Protein AF-A0A844TYN4-F1 (afdb_monomer_lite)

pLDDT: mean 89.23, std 8.08, range [40.84, 98.12]

Radius of gyration: 21.03 Å; chains: 1; bounding box: 55×54×49 Å

Sequence (262 aa):
MESNSIYGHYTYKKYPNNEPIGISGTYHKGDLRIGEEVYNFQSKKMINTGLFTAKDFQNFDVVSGIWTNMLTSKQLDFELIAVEKQPSVQYFYTLNTRESDDSDKKKHYYEFDAIKLYDSNRKLLQEVELPFSYCYKQEELNTILEDYNFDGYLDLVVYHRFPFQARRDYGLYLLIYNPVSKKFDYQPQYREEFGHYVRADHLKEVLVVETADGRGNESKYEYKVIDDNFYLVRYWSQTEFGDSEEISYEVRDGKSVEINRR

Secondary structure (DSSP, 8-state):
--PEEEEEEE--TTSTTSPPEEEEEEEETTEEEEEEEEEETTTTEEEEEEEEEE-S---SSEEEEEEEETTT--EEEEEEE-SSS-TT---EEEEEEEE-SSTTHHHHEEEEEEEEEE-TT--EEEEEEEEEEEEESSS---EEEE-SS-SSSPEEEEEEE-TT-SS--EEEEEEEEETTTTEEEE-HHHHHHHTT--EEETTTTEEEEEEE-SSS-EEEEEEEEETTEEEEEEEEEE-TTS-EEEEEEEEETTEEEEEEE-

Foldseek 3Di:
DDWDKDKDWDDDPVCNPDDTWIKIWTDDDFWTKIWTWDQDPVVRDIDGQKIWIFGPDDAPQKTWTWIAGPVPRDIDIDIDGQLAPHRPFDKDKDFPWDADPDPVCNVFKTKTFKMWIAGPVRHTPDIDGHPIFIDTPPDDWDKDFPALQLPRGTWIWTKTAQPPDPPLRIAIFIFHQDPVSRGTHTDCVCCVPQVGDWDADNVVQWIKHKDDPVLFKIKIWTWHRDPNDTATAWIWIADNVGDIKIWGFDQDPNYTHTDDID

Structure (mmCIF, N/CA/C/O backbone):
data_AF-A0A844TYN4-F1
#
_entry.id   AF-A0A844TYN4-F1
#
loop_
_atom_site.group_PDB
_atom_site.id
_atom_site.type_symbol
_atom_site.label_atom_id
_atom_site.label_alt_id
_atom_site.label_comp_id
_atom_site.label_asym_id
_atom_site.label_entity_id
_atom_site.label_seq_id
_atom_site.pdbx_PDB_ins_code
_atom_site.Cartn_x
_atom_site.Cartn_y
_atom_site.Cartn_z
_atom_site.occupancy
_atom_site.B_iso_or_equiv
_atom_site.auth_seq_id
_atom_site.auth_comp_id
_atom_site.auth_asym_id
_atom_site.auth_atom_id
_atom_site.pdbx_PDB_model_num
ATOM 1 N N . MET A 1 1 ? 9.222 0.629 23.375 1.00 40.84 1 MET A N 1
ATOM 2 C CA . MET A 1 1 ? 7.848 0.087 23.348 1.00 40.84 1 MET A CA 1
ATOM 3 C C . MET A 1 1 ? 7.331 0.364 21.960 1.00 40.84 1 MET A C 1
ATOM 5 O O . MET A 1 1 ? 7.240 1.529 21.604 1.00 40.84 1 MET A O 1
ATOM 9 N N . GLU A 1 2 ? 7.115 -0.680 21.169 1.00 50.59 2 GLU A N 1
ATOM 10 C CA . GLU A 1 2 ? 6.591 -0.557 19.809 1.00 50.59 2 GLU A CA 1
ATOM 11 C C . GLU A 1 2 ? 5.122 -0.129 19.899 1.00 50.59 2 GLU A C 1
ATOM 13 O O . GLU A 1 2 ? 4.252 -0.875 20.354 1.00 50.59 2 GLU A O 1
ATOM 18 N N . SER A 1 3 ? 4.867 1.137 19.583 1.00 57.22 3 SER A N 1
ATOM 19 C CA . SER A 1 3 ? 3.535 1.625 19.253 1.00 57.22 3 SER A CA 1
ATOM 20 C C . SER A 1 3 ? 3.410 1.567 17.741 1.00 57.22 3 SER A C 1
ATOM 22 O O . SER A 1 3 ? 4.186 2.232 17.052 1.00 57.22 3 SER A O 1
ATOM 24 N N . ASN A 1 4 ? 2.443 0.806 17.239 1.00 72.44 4 ASN A N 1
ATOM 25 C CA . ASN A 1 4 ? 2.122 0.832 15.820 1.00 72.44 4 ASN A CA 1
ATOM 26 C C . ASN A 1 4 ? 1.550 2.217 15.515 1.00 72.44 4 ASN A C 1
ATOM 28 O O . ASN A 1 4 ? 0.595 2.649 16.171 1.00 72.44 4 ASN A O 1
ATOM 32 N N . SER A 1 5 ? 2.173 2.938 14.588 1.00 78.38 5 SER A N 1
ATOM 33 C CA . SER A 1 5 ? 1.633 4.196 14.090 1.00 78.38 5 SER A CA 1
ATOM 34 C C . SER A 1 5 ? 0.473 3.909 13.144 1.00 78.38 5 SER A C 1
ATOM 36 O O . SER A 1 5 ? 0.491 2.952 12.375 1.00 78.38 5 SER A O 1
ATOM 38 N N . ILE A 1 6 ? -0.548 4.752 13.217 1.00 81.50 6 ILE A N 1
ATOM 39 C CA . ILE A 1 6 ? -1.691 4.740 12.309 1.00 81.50 6 ILE A CA 1
ATOM 40 C C . ILE A 1 6 ? -1.750 6.108 11.653 1.00 81.50 6 ILE A C 1
ATOM 42 O O . ILE A 1 6 ? -1.580 7.128 12.321 1.00 81.50 6 ILE A O 1
ATOM 46 N N . TYR A 1 7 ? -1.987 6.129 10.351 1.00 84.94 7 TYR A N 1
ATOM 47 C CA . TYR A 1 7 ? -2.214 7.341 9.581 1.00 84.94 7 TYR A CA 1
ATOM 48 C C . TYR A 1 7 ? -3.303 7.071 8.549 1.00 84.94 7 TYR A C 1
ATOM 50 O O . TYR A 1 7 ? -3.509 5.934 8.131 1.00 84.94 7 TYR A O 1
ATOM 58 N N . GLY A 1 8 ? -4.017 8.113 8.152 1.00 83.31 8 GLY A N 1
ATOM 59 C CA . GLY A 1 8 ? -5.082 7.991 7.172 1.00 83.31 8 GLY A CA 1
ATOM 60 C C . GLY A 1 8 ? -5.765 9.321 6.928 1.00 83.31 8 GLY A C 1
ATOM 61 O O . GLY A 1 8 ? -5.343 10.362 7.433 1.00 83.31 8 GLY A O 1
ATOM 62 N N . HIS A 1 9 ? -6.840 9.272 6.153 1.00 87.81 9 HIS A N 1
ATOM 63 C CA . HIS A 1 9 ? -7.691 10.424 5.907 1.00 87.81 9 HIS A CA 1
ATOM 64 C C . HIS A 1 9 ? -9.151 9.978 5.863 1.00 87.81 9 HIS A C 1
ATOM 66 O O . HIS A 1 9 ? -9.435 8.831 5.524 1.00 87.81 9 HIS A O 1
ATOM 72 N N . TYR A 1 10 ? -10.081 10.884 6.158 1.00 85.06 10 TYR A N 1
ATOM 73 C CA . TYR A 1 10 ? -11.504 10.648 5.919 1.00 85.06 10 TYR A CA 1
ATOM 74 C C . TYR A 1 10 ? -12.173 11.873 5.291 1.00 85.06 10 TYR A C 1
ATOM 76 O O . TYR A 1 10 ? -11.696 13.002 5.418 1.00 85.06 10 TYR A O 1
ATOM 84 N N . THR A 1 11 ? -13.292 11.656 4.603 1.00 82.94 11 THR A N 1
ATOM 85 C CA . THR A 1 11 ? -14.122 12.720 4.024 1.00 82.94 11 THR A CA 1
ATOM 86 C C . THR A 1 11 ? -15.541 12.645 4.580 1.00 82.94 11 THR A C 1
ATOM 88 O O . THR A 1 11 ? -16.054 11.583 4.936 1.00 82.94 11 THR A O 1
ATOM 91 N N . TYR A 1 12 ? -16.218 13.790 4.665 1.00 79.31 12 TYR A N 1
ATOM 92 C CA . TYR A 1 12 ? -17.627 13.813 5.044 1.00 79.31 12 TYR A CA 1
ATOM 93 C C . TYR A 1 12 ? -18.493 13.439 3.845 1.00 79.31 12 TYR A C 1
ATOM 95 O O . TYR A 1 12 ? -18.516 14.161 2.856 1.00 79.31 12 TYR A O 1
ATOM 103 N N . LYS A 1 13 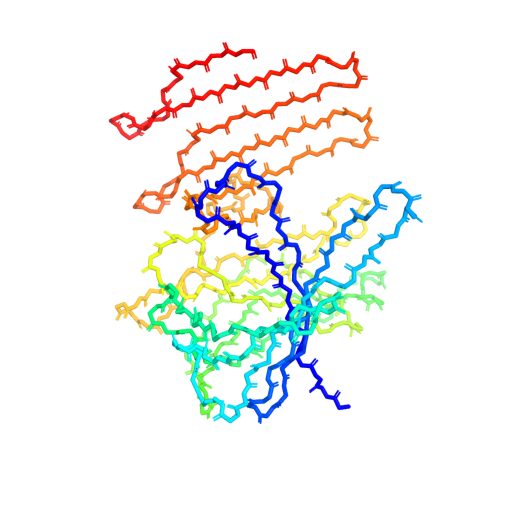? -19.321 12.395 3.962 1.00 78.94 13 LYS A N 1
ATOM 104 C CA . LYS A 1 13 ? -20.231 11.975 2.877 1.00 78.94 13 LYS A CA 1
ATOM 105 C C . LYS A 1 13 ? -21.168 13.086 2.381 1.00 78.94 13 LYS A C 1
ATOM 107 O O . LYS A 1 13 ? -21.517 13.120 1.207 1.00 78.94 13 LYS A O 1
ATOM 112 N N . LYS A 1 14 ? -21.582 14.005 3.263 1.00 76.38 14 LYS A N 1
ATOM 113 C CA . LYS A 1 14 ? -22.405 15.174 2.894 1.00 76.38 14 LYS A CA 1
ATOM 114 C C . LYS A 1 14 ? -21.637 16.188 2.032 1.00 76.38 14 LYS A C 1
ATOM 116 O O . LYS A 1 14 ? -22.256 16.948 1.293 1.00 76.38 14 LYS A O 1
ATOM 121 N N . TYR A 1 15 ? -20.312 16.194 2.133 1.00 73.00 15 TYR A N 1
ATOM 122 C CA . TYR A 1 15 ? -19.404 17.109 1.448 1.00 73.00 15 TYR A CA 1
ATOM 123 C C . TYR A 1 15 ? -18.229 16.316 0.846 1.00 73.00 15 TYR A C 1
ATOM 125 O O . TYR A 1 15 ? -17.088 16.483 1.275 1.00 73.00 15 TYR A O 1
ATOM 133 N N . PRO A 1 16 ? -18.498 15.425 -0.126 1.00 63.66 16 PRO A N 1
ATOM 134 C CA . PRO A 1 16 ? -17.510 14.458 -0.612 1.00 63.66 16 PRO A CA 1
ATOM 135 C C . PRO A 1 16 ? -16.341 15.110 -1.365 1.00 63.66 16 PRO A C 1
ATOM 137 O O . PRO A 1 16 ? -15.304 14.485 -1.533 1.00 63.66 16 PRO A O 1
ATOM 140 N N . ASN A 1 17 ? -16.504 16.366 -1.791 1.00 68.56 17 ASN A N 1
ATOM 141 C CA . ASN A 1 17 ? -15.491 17.138 -2.512 1.00 68.56 17 ASN A CA 1
ATOM 142 C C . ASN A 1 17 ? -14.640 18.029 -1.593 1.00 68.56 17 ASN A C 1
ATOM 144 O O . ASN A 1 17 ? -13.849 18.823 -2.094 1.00 68.56 17 ASN A O 1
ATOM 148 N N . ASN A 1 18 ? -14.846 17.978 -0.273 1.00 73.50 18 ASN A N 1
ATOM 149 C CA . ASN A 1 18 ? -13.970 18.692 0.648 1.00 73.50 18 ASN A CA 1
ATOM 150 C C . ASN A 1 18 ? -12.599 18.019 0.697 1.00 73.50 18 ASN A C 1
ATOM 152 O O . ASN A 1 18 ? -12.489 16.807 0.513 1.00 73.50 18 ASN A O 1
ATOM 156 N N . GLU A 1 19 ? -11.584 18.817 1.024 1.00 73.19 19 GLU A N 1
ATOM 157 C CA . GLU A 1 19 ? -10.255 18.300 1.333 1.00 73.19 19 GLU A CA 1
ATOM 158 C C . GLU A 1 19 ? -10.350 17.184 2.387 1.00 73.19 19 GLU A C 1
ATOM 160 O O . GLU A 1 19 ? -11.034 17.368 3.407 1.00 73.19 19 GLU A O 1
ATOM 165 N N . PRO A 1 20 ? -9.702 16.029 2.152 1.00 82.25 20 PRO A N 1
ATOM 166 C CA . PRO A 1 20 ? -9.643 14.959 3.130 1.00 82.25 20 PRO A CA 1
ATOM 167 C C . PRO A 1 20 ? -9.067 15.458 4.453 1.00 82.25 20 PRO A C 1
ATOM 169 O O . PRO A 1 20 ? -8.097 16.215 4.493 1.00 82.25 20 PRO A O 1
ATOM 172 N N . ILE A 1 21 ? -9.660 15.012 5.553 1.00 86.44 21 ILE A N 1
ATOM 173 C CA . ILE A 1 21 ? -9.192 15.354 6.890 1.00 86.44 21 ILE A CA 1
ATOM 174 C C . ILE A 1 21 ? -8.163 14.319 7.304 1.00 86.44 21 ILE A C 1
ATOM 176 O O . ILE A 1 21 ? -8.474 13.130 7.377 1.00 86.44 21 ILE A O 1
ATOM 180 N N . GLY A 1 22 ? -6.945 14.789 7.563 1.00 87.56 22 GLY A N 1
ATOM 181 C CA . GLY A 1 22 ? -5.848 13.958 8.026 1.00 87.56 22 GLY A CA 1
ATOM 182 C C . GLY A 1 22 ? -6.103 13.432 9.430 1.00 87.56 22 GLY A C 1
ATOM 183 O O . GLY A 1 22 ? -6.544 14.157 10.327 1.00 87.56 22 GLY A O 1
ATOM 184 N N . ILE A 1 23 ? -5.794 12.155 9.613 1.00 91.38 23 ILE A N 1
ATOM 185 C CA . ILE A 1 23 ? -5.840 11.490 10.902 1.00 91.38 23 ILE A CA 1
ATOM 186 C C . ILE A 1 23 ? -4.520 10.771 11.164 1.00 91.38 23 ILE A C 1
ATOM 188 O O . ILE A 1 23 ? -3.925 10.172 10.267 1.00 91.38 23 ILE A O 1
ATOM 192 N N . SER A 1 24 ? -4.042 10.829 12.402 1.00 91.75 24 SER A N 1
ATOM 193 C CA . SER A 1 24 ? -2.844 10.101 12.816 1.00 91.75 24 SER A CA 1
ATOM 194 C C . SER A 1 24 ? -2.942 9.664 14.267 1.00 91.75 24 SER A C 1
ATOM 196 O O . SER A 1 24 ? -3.637 10.277 15.076 1.00 91.75 24 SER A O 1
ATOM 198 N N . GLY A 1 25 ? -2.290 8.564 14.612 1.00 89.44 25 GLY A N 1
ATOM 199 C CA . GLY A 1 25 ? -2.532 7.935 15.891 1.00 89.44 25 GLY A CA 1
ATOM 200 C C . GLY A 1 25 ? -1.609 6.787 16.219 1.00 89.44 25 GLY A C 1
ATOM 201 O O . GLY A 1 25 ? -0.647 6.487 15.512 1.00 89.44 25 GLY A O 1
ATOM 202 N N . THR A 1 26 ? -1.937 6.134 17.322 1.00 90.56 26 THR A N 1
ATOM 203 C CA . THR A 1 26 ? -1.261 4.929 17.774 1.00 90.56 26 THR A CA 1
ATOM 204 C C . THR A 1 26 ? -2.266 3.848 18.120 1.00 90.56 26 THR A C 1
ATOM 206 O O . THR A 1 26 ? -3.375 4.116 18.593 1.00 90.56 26 THR A O 1
ATOM 209 N N . TYR A 1 27 ? -1.838 2.611 17.896 1.00 86.25 27 TYR A N 1
ATOM 210 C CA . TYR A 1 27 ? -2.507 1.422 18.390 1.00 86.25 27 TYR A CA 1
ATOM 211 C C . TYR A 1 27 ? -1.564 0.626 19.285 1.00 86.25 27 TYR A C 1
ATOM 213 O O . TYR A 1 27 ? -0.425 0.324 18.912 1.00 86.25 27 TYR A O 1
ATOM 221 N N . HIS A 1 28 ? -2.041 0.282 20.480 1.00 85.00 28 HIS A N 1
ATOM 222 C CA . HIS A 1 28 ? -1.311 -0.573 21.405 1.00 85.00 28 HIS A CA 1
ATOM 223 C C . HIS A 1 28 ? -2.274 -1.423 22.235 1.00 85.00 28 HIS A C 1
ATOM 225 O O . HIS A 1 28 ? -3.060 -0.887 23.006 1.00 85.00 28 HIS A O 1
ATOM 231 N N . LYS A 1 29 ? -2.172 -2.755 22.123 1.00 83.38 29 LYS A N 1
ATOM 232 C CA . LYS A 1 29 ? -2.911 -3.726 22.959 1.00 83.38 29 LYS A CA 1
ATOM 233 C C . LYS A 1 29 ? -4.429 -3.470 23.041 1.00 83.38 29 LYS A C 1
ATOM 235 O O . LYS A 1 29 ? -4.985 -3.480 24.133 1.00 83.38 29 LYS A O 1
ATOM 240 N N . GLY A 1 30 ? -5.093 -3.243 21.908 1.00 84.25 30 GLY A N 1
ATOM 241 C CA . GLY A 1 30 ? -6.541 -2.985 21.885 1.00 84.25 30 GLY A CA 1
ATOM 242 C C . GLY A 1 30 ? -6.933 -1.528 22.158 1.00 84.25 30 GLY A C 1
ATOM 243 O O . GLY A 1 30 ? -8.104 -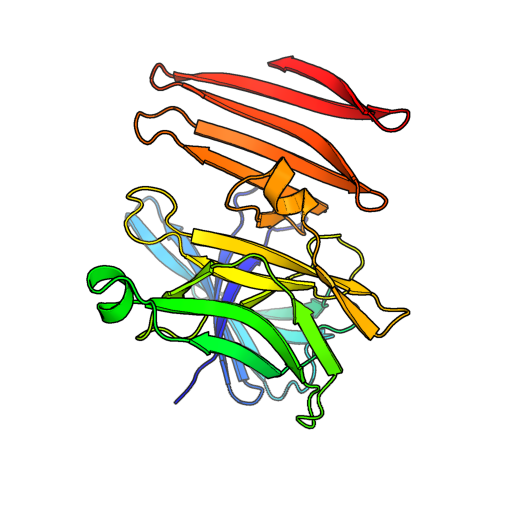1.189 22.022 1.00 84.25 30 GLY A O 1
ATOM 244 N N . ASP A 1 31 ? -5.981 -0.652 22.498 1.00 88.94 31 ASP A N 1
ATOM 245 C CA . ASP A 1 31 ? -6.228 0.780 22.656 1.00 88.94 31 ASP A CA 1
ATOM 246 C C . ASP A 1 31 ? -5.856 1.525 21.373 1.00 88.94 31 ASP A C 1
ATOM 248 O O . ASP A 1 31 ? -4.681 1.613 21.000 1.00 88.94 31 ASP A O 1
ATOM 252 N N . LEU A 1 32 ? -6.865 2.095 20.718 1.00 90.12 32 LEU A N 1
ATOM 253 C CA . LEU A 1 32 ? -6.722 2.981 19.571 1.00 90.12 32 LEU A CA 1
ATOM 254 C C . LEU A 1 32 ? -6.898 4.433 20.000 1.00 90.12 32 LEU A C 1
ATOM 256 O O . LEU A 1 32 ? -7.895 4.799 20.631 1.00 90.12 32 LEU A O 1
ATOM 260 N N . ARG A 1 33 ? -5.954 5.281 19.595 1.00 93.31 33 ARG A N 1
ATOM 261 C CA . ARG A 1 33 ? -6.053 6.734 19.728 1.00 93.31 33 ARG A CA 1
ATOM 262 C C . ARG A 1 33 ? -5.635 7.397 18.436 1.00 93.31 33 ARG A C 1
ATOM 264 O O . ARG A 1 33 ? -4.468 7.315 18.071 1.00 93.31 33 ARG A O 1
ATOM 271 N N . ILE A 1 34 ? -6.569 8.080 17.788 1.00 93.12 34 ILE A N 1
ATOM 272 C CA . ILE A 1 34 ? -6.326 8.781 16.530 1.00 93.12 34 ILE A CA 1
ATOM 273 C C . ILE A 1 34 ? -6.752 10.240 16.687 1.00 93.12 34 ILE A C 1
ATOM 275 O O . ILE A 1 34 ? -7.911 10.529 16.974 1.00 93.12 34 ILE A O 1
ATOM 279 N N . GLY A 1 35 ? -5.811 11.161 16.515 1.00 93.94 35 GLY A N 1
ATOM 280 C CA . GLY A 1 35 ? -6.071 12.588 16.409 1.00 93.94 35 GLY A CA 1
ATOM 281 C C . GLY A 1 35 ? -6.509 12.971 14.999 1.00 93.94 35 GLY A C 1
ATOM 282 O O . GLY A 1 35 ? -6.000 12.447 14.012 1.00 93.94 35 GLY A O 1
ATOM 283 N N . GLU A 1 36 ? -7.445 13.902 14.929 1.00 93.56 36 GLU A N 1
ATOM 284 C CA . GLU A 1 36 ? -7.882 14.594 13.726 1.00 93.56 36 GLU A CA 1
ATOM 285 C C . GLU A 1 36 ? -7.171 15.941 13.660 1.00 93.56 36 GLU A C 1
ATOM 287 O O . GLU A 1 36 ? -7.264 16.733 14.603 1.00 93.56 36 GLU A O 1
ATOM 292 N N . GLU A 1 37 ? -6.466 16.203 12.564 1.00 88.81 37 GLU A N 1
ATOM 293 C CA . GLU A 1 37 ? -5.702 17.433 12.398 1.00 88.81 37 GLU A CA 1
ATOM 294 C C . GLU A 1 37 ? -6.135 18.194 11.150 1.00 88.81 37 GLU A C 1
ATOM 296 O O . GLU A 1 37 ? -6.257 17.641 10.057 1.00 88.81 37 GLU A O 1
ATOM 301 N N . VAL A 1 38 ? -6.321 19.504 11.308 1.00 86.75 38 VAL A N 1
ATOM 302 C CA . VAL A 1 38 ? -6.652 20.410 10.206 1.00 86.75 38 VAL A CA 1
ATOM 303 C C . VAL A 1 38 ? -5.663 21.566 10.195 1.00 86.75 38 VAL A C 1
ATOM 305 O O . VAL A 1 38 ? -5.308 22.115 11.242 1.00 86.75 38 VAL A O 1
ATOM 308 N N . TYR A 1 39 ? -5.224 21.968 9.003 1.00 83.06 39 TYR A N 1
ATOM 309 C CA . TYR A 1 39 ? -4.391 23.154 8.852 1.00 83.06 39 TYR A CA 1
ATOM 310 C C . TYR A 1 39 ? -5.216 24.423 9.082 1.00 83.06 39 TYR A C 1
ATOM 312 O O . TYR A 1 39 ? -6.171 24.715 8.361 1.00 83.06 39 TYR A O 1
ATOM 320 N N . ASN A 1 40 ? -4.837 25.217 10.081 1.00 83.56 40 ASN A N 1
ATOM 321 C CA . ASN A 1 40 ? -5.452 26.512 10.327 1.00 83.56 40 ASN A CA 1
ATOM 322 C C . ASN A 1 40 ? -4.656 27.620 9.623 1.00 83.56 40 ASN A C 1
ATOM 324 O O . ASN A 1 40 ? -3.531 27.937 10.008 1.00 83.56 40 ASN A O 1
ATOM 328 N N . PHE A 1 41 ? -5.267 28.261 8.625 1.00 82.56 41 PHE A N 1
ATOM 329 C CA . PHE A 1 41 ? -4.628 29.324 7.839 1.00 82.56 41 PHE A CA 1
ATOM 330 C C . PHE A 1 41 ? -4.319 30.601 8.632 1.00 82.56 41 PHE A C 1
ATOM 332 O O . PHE A 1 41 ? -3.374 31.312 8.295 1.00 82.56 41 PHE A O 1
ATOM 339 N N . GLN A 1 42 ? -5.085 30.904 9.685 1.00 88.06 42 GLN A N 1
ATOM 340 C CA . GLN A 1 42 ? -4.859 32.099 10.504 1.00 88.06 42 GLN A CA 1
ATOM 341 C C . GLN A 1 42 ? -3.633 31.926 11.406 1.00 88.06 42 GLN A C 1
ATOM 343 O O . GLN A 1 42 ? -2.801 32.825 11.500 1.00 88.06 42 GLN A O 1
ATOM 348 N N . SER A 1 43 ? -3.501 30.764 12.050 1.00 88.38 43 SER A N 1
ATOM 349 C CA . SER A 1 43 ? -2.377 30.451 12.939 1.00 88.38 43 SER A CA 1
ATOM 350 C C . SER A 1 43 ? -1.176 29.838 12.215 1.00 88.38 43 SER A C 1
ATOM 352 O O . SER A 1 43 ? -0.097 29.760 12.805 1.00 88.38 43 SER A O 1
ATOM 354 N N . LYS A 1 44 ? -1.351 29.426 10.951 1.00 88.56 44 LYS A N 1
ATOM 355 C CA . LYS A 1 44 ? -0.374 28.710 10.114 1.00 88.56 44 LYS A CA 1
ATOM 356 C C . LYS A 1 44 ? 0.155 27.430 10.766 1.00 88.56 44 LYS A C 1
ATOM 358 O O . LYS A 1 44 ? 1.338 27.109 10.647 1.00 88.56 44 LYS A O 1
ATOM 363 N N . LYS A 1 45 ? -0.704 26.720 11.497 1.00 89.81 45 LYS A N 1
ATOM 364 C CA . LYS A 1 45 ? -0.355 25.500 12.236 1.00 89.81 45 LYS A CA 1
ATOM 365 C C . LYS A 1 45 ? -1.417 24.430 12.042 1.00 89.81 45 LYS A C 1
ATOM 367 O O . LYS A 1 45 ? -2.594 24.749 11.872 1.00 89.81 45 LYS A O 1
ATOM 372 N N . MET A 1 46 ? -0.994 23.174 12.146 1.00 84.06 46 MET A N 1
ATOM 373 C CA . MET A 1 46 ? -1.914 22.066 12.374 1.00 84.06 46 MET A CA 1
ATOM 374 C C . MET A 1 46 ? -2.544 22.238 13.752 1.00 84.06 46 MET A C 1
ATOM 376 O O . MET A 1 46 ? -1.851 22.510 14.737 1.00 84.06 46 MET A O 1
ATOM 380 N N . ILE A 1 47 ? -3.865 22.137 13.806 1.00 89.00 47 ILE A N 1
ATOM 381 C CA . ILE A 1 47 ? -4.620 22.118 15.051 1.00 89.00 47 ILE A CA 1
ATOM 382 C C . ILE A 1 47 ? -5.338 20.783 15.157 1.00 89.00 47 ILE A C 1
ATOM 384 O O . ILE A 1 47 ? -5.915 20.306 14.183 1.00 89.00 47 ILE A O 1
ATOM 388 N N . ASN A 1 48 ? -5.305 20.197 16.350 1.00 90.00 48 ASN A N 1
ATOM 389 C CA . ASN A 1 48 ? -6.082 19.006 16.636 1.00 90.00 48 ASN A CA 1
ATOM 390 C C . ASN A 1 48 ? -7.544 19.417 16.871 1.00 90.00 48 ASN A C 1
ATOM 392 O O . ASN A 1 48 ? -7.840 20.188 17.789 1.00 90.00 48 ASN A O 1
ATOM 396 N N . THR A 1 49 ? -8.441 18.949 16.010 1.00 93.00 49 THR A N 1
ATOM 397 C CA . THR A 1 49 ? -9.872 19.281 16.032 1.00 93.00 49 THR A CA 1
ATOM 398 C C . THR A 1 49 ? -10.724 18.167 16.629 1.00 93.00 49 THR A C 1
ATOM 400 O O . THR A 1 49 ? -11.832 18.433 17.112 1.00 93.00 49 THR A O 1
ATOM 403 N N . GLY A 1 50 ? -10.197 16.946 16.681 1.00 94.75 50 GLY A N 1
ATOM 404 C CA . GLY A 1 50 ? -10.930 15.755 17.078 1.00 94.75 50 GLY A CA 1
ATOM 405 C C . GLY A 1 50 ? -10.023 14.640 17.590 1.00 94.75 50 GLY A C 1
ATOM 406 O O . GLY A 1 50 ? -8.852 14.541 17.236 1.00 94.75 50 GLY A O 1
ATOM 407 N N . LEU A 1 51 ? -10.571 13.779 18.437 1.00 95.50 51 LEU A N 1
ATOM 408 C CA . LEU A 1 51 ? -9.872 12.618 18.973 1.00 95.50 51 LEU A CA 1
ATOM 409 C C . LEU A 1 51 ? -10.795 11.405 18.933 1.00 95.50 51 LEU A C 1
ATOM 411 O O . LEU A 1 51 ? -11.771 11.349 19.679 1.00 95.50 51 LEU A O 1
ATOM 415 N N . PHE A 1 52 ? -10.460 10.429 18.098 1.00 94.75 52 PHE A N 1
ATOM 416 C CA . PHE A 1 52 ? -11.073 9.109 18.094 1.00 94.75 52 PHE A CA 1
ATOM 417 C C . PHE A 1 52 ? -10.389 8.235 19.143 1.00 94.75 52 PHE A C 1
ATOM 419 O O . PHE A 1 52 ? -9.160 8.115 19.175 1.00 94.75 52 PHE A O 1
ATOM 426 N N . THR A 1 53 ? -11.187 7.603 19.997 1.00 95.19 53 THR A N 1
ATOM 427 C CA . THR A 1 53 ? -10.719 6.594 20.947 1.00 95.19 53 THR A CA 1
ATOM 428 C C . THR A 1 53 ? -11.572 5.342 20.846 1.00 95.19 53 THR A C 1
ATOM 430 O O . THR A 1 53 ? -12.793 5.432 20.937 1.00 95.19 53 THR A O 1
ATOM 433 N N . ALA A 1 54 ? -10.932 4.187 20.694 1.00 93.31 54 ALA A N 1
ATOM 434 C CA . ALA A 1 54 ? -11.558 2.875 20.829 1.00 93.31 54 ALA A CA 1
ATOM 435 C C . ALA A 1 54 ? -10.710 2.037 21.788 1.00 93.31 54 ALA A C 1
ATOM 437 O O . ALA A 1 54 ? -9.484 2.158 21.792 1.00 93.31 54 ALA A O 1
ATOM 438 N N . LYS A 1 55 ? -11.357 1.240 22.635 1.00 89.56 55 LYS A N 1
ATOM 439 C CA . LYS A 1 55 ? -10.690 0.413 23.644 1.00 89.56 55 LYS A CA 1
ATOM 440 C C . LYS A 1 55 ? -11.143 -1.026 23.536 1.00 89.56 55 LYS A C 1
ATOM 442 O O . LYS A 1 55 ? -12.259 -1.284 23.095 1.00 89.56 55 LYS A O 1
ATOM 447 N N . ASP A 1 56 ? -10.279 -1.921 23.999 1.00 83.06 56 ASP A N 1
ATOM 448 C CA . ASP A 1 56 ? -10.545 -3.350 24.157 1.00 83.06 56 ASP A CA 1
ATOM 449 C C . ASP A 1 56 ? -11.001 -4.065 22.870 1.00 83.06 56 ASP A C 1
ATOM 451 O O . ASP A 1 56 ? -11.511 -5.186 22.938 1.00 83.06 56 ASP A O 1
ATOM 455 N N . PHE A 1 57 ? -10.799 -3.468 21.690 1.00 78.75 57 PHE A N 1
ATOM 456 C CA . PHE A 1 57 ? -11.181 -4.106 20.433 1.00 78.75 57 PHE A CA 1
ATOM 457 C C . PHE A 1 57 ? -10.154 -5.183 20.056 1.00 78.75 57 PHE A C 1
ATOM 459 O O . PHE A 1 57 ? -8.946 -5.013 20.234 1.00 78.75 57 PHE A O 1
ATOM 466 N N . GLN A 1 58 ? -10.659 -6.327 19.593 1.00 72.19 58 GLN A N 1
ATOM 467 C CA . GLN A 1 58 ? -9.868 -7.542 19.352 1.00 72.19 58 GLN A CA 1
ATOM 468 C C . GLN A 1 58 ? -9.749 -7.892 17.863 1.00 72.19 58 GLN A C 1
ATOM 470 O O . GLN A 1 58 ? -8.915 -8.716 17.497 1.00 72.19 58 GLN A O 1
ATOM 475 N N . ASN A 1 59 ? -10.574 -7.285 17.009 1.00 76.19 59 ASN A N 1
ATOM 476 C CA . ASN A 1 59 ? -10.571 -7.477 15.565 1.00 76.19 59 ASN A CA 1
ATOM 477 C C . ASN A 1 59 ? -10.732 -6.134 14.846 1.00 76.19 59 ASN A C 1
ATOM 479 O O . ASN A 1 59 ? -11.389 -5.222 15.338 1.00 76.19 59 ASN A O 1
ATOM 483 N N . PHE A 1 60 ? -10.119 -6.022 13.672 1.00 82.50 60 PHE A N 1
ATOM 484 C CA . PHE A 1 60 ? -10.179 -4.821 12.839 1.00 82.50 60 PHE A CA 1
ATOM 485 C C . PHE A 1 60 ? -11.391 -4.795 11.900 1.00 82.50 60 PHE A C 1
ATOM 487 O O . PHE A 1 60 ? -11.547 -3.831 11.164 1.00 82.50 60 PHE A O 1
ATOM 494 N N . ASP A 1 61 ? -12.261 -5.812 11.936 1.00 85.44 61 ASP A N 1
ATOM 495 C CA . ASP A 1 61 ? -13.459 -5.873 11.084 1.00 85.44 61 ASP A CA 1
ATOM 496 C C . ASP A 1 61 ? -14.396 -4.689 11.354 1.00 85.44 61 ASP A C 1
ATOM 498 O O . ASP A 1 61 ? -14.942 -4.084 10.432 1.00 85.44 61 ASP A O 1
ATOM 502 N N . VAL A 1 62 ? -14.562 -4.350 12.635 1.00 88.06 62 VAL A N 1
ATOM 503 C CA . VAL A 1 62 ? -15.335 -3.198 13.089 1.00 88.06 62 VAL A CA 1
ATOM 504 C C . VAL A 1 62 ? -14.626 -2.576 14.284 1.00 88.06 62 VAL A C 1
ATOM 506 O O . VAL A 1 62 ? -14.428 -3.224 15.311 1.00 88.06 62 VAL A O 1
ATOM 509 N N . VAL A 1 63 ? -14.276 -1.299 14.167 1.00 88.69 63 VAL A N 1
ATOM 510 C CA . VAL A 1 63 ? -13.718 -0.502 15.257 1.00 88.69 63 VAL A CA 1
ATOM 511 C C . VAL A 1 63 ? -14.745 0.539 15.675 1.00 88.69 63 VAL A C 1
ATOM 513 O O . VAL A 1 63 ? -14.981 1.518 14.968 1.00 88.69 63 VAL A O 1
ATOM 516 N N . SER A 1 64 ? -15.336 0.345 16.850 1.00 92.62 64 SER A N 1
ATOM 517 C CA . SER A 1 64 ? -16.301 1.281 17.432 1.00 92.62 64 SER A CA 1
ATOM 518 C C . SER A 1 64 ? -15.679 2.047 18.595 1.00 92.62 64 SER A C 1
ATOM 520 O O . SER A 1 64 ? -14.859 1.517 19.348 1.00 92.62 64 SER A O 1
ATOM 522 N N . GLY A 1 65 ? -16.078 3.301 18.772 1.00 94.88 65 GLY A N 1
ATOM 523 C CA . GLY A 1 65 ? -15.515 4.135 19.823 1.00 94.88 65 GLY A CA 1
ATOM 524 C C . GLY A 1 65 ? -16.168 5.501 19.934 1.00 94.88 65 GLY A C 1
ATOM 525 O O . GLY A 1 65 ? -17.263 5.731 19.430 1.00 94.88 65 GLY A O 1
ATOM 526 N N . ILE A 1 66 ? -15.470 6.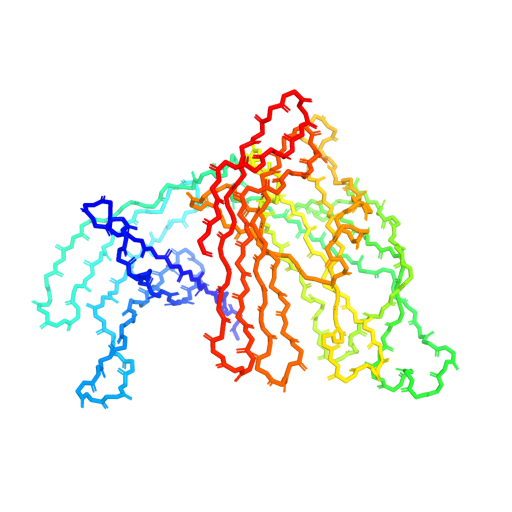417 20.602 1.00 96.81 66 ILE A N 1
ATOM 527 C CA . ILE A 1 66 ? -15.915 7.794 20.818 1.00 96.81 66 ILE A CA 1
ATOM 528 C C . ILE A 1 66 ? -14.993 8.750 20.078 1.00 96.81 66 ILE A C 1
ATOM 530 O O . ILE A 1 66 ? -13.779 8.748 20.302 1.00 96.81 66 ILE A O 1
ATOM 534 N N . TRP A 1 67 ? -15.576 9.609 19.248 1.00 96.12 67 TRP A N 1
ATOM 535 C CA . TRP A 1 67 ? -14.929 10.805 18.734 1.00 96.12 67 TRP A CA 1
ATOM 536 C C . TRP A 1 67 ? -15.250 11.974 19.662 1.00 96.12 67 TRP A C 1
ATOM 538 O O . TRP A 1 67 ? -16.412 12.239 19.967 1.00 96.12 67 TRP A O 1
ATOM 548 N N . THR A 1 68 ? -14.221 12.680 20.119 1.00 97.50 68 THR A N 1
ATOM 549 C CA . THR A 1 68 ? -14.351 13.886 20.943 1.00 97.50 68 THR A CA 1
ATOM 550 C C . THR A 1 68 ? -13.886 15.095 20.150 1.00 97.50 68 THR A C 1
ATOM 552 O O . THR A 1 68 ? -12.729 15.157 19.746 1.00 97.50 68 THR A O 1
ATOM 555 N N . ASN A 1 69 ? -14.752 16.090 19.975 1.00 95.38 69 ASN A N 1
ATOM 556 C CA . ASN A 1 69 ? -14.367 17.380 19.423 1.00 95.38 69 ASN A CA 1
ATOM 557 C C . ASN A 1 69 ? -13.474 18.127 20.424 1.00 95.38 69 ASN A C 1
ATOM 559 O O . ASN A 1 69 ? -13.939 18.528 21.492 1.00 95.38 69 ASN A O 1
ATOM 563 N N . MET A 1 70 ? -12.218 18.379 20.068 1.00 94.94 70 MET A N 1
ATOM 564 C CA . MET A 1 70 ? -11.240 18.965 20.994 1.00 94.94 70 MET A CA 1
ATOM 565 C C . MET A 1 70 ? -11.459 20.463 21.263 1.00 94.94 70 MET A C 1
ATOM 567 O O . MET A 1 70 ? -10.866 21.013 22.187 1.00 94.94 70 MET A O 1
ATOM 571 N N . LEU A 1 71 ? -12.333 21.126 20.496 1.00 91.50 71 LEU A N 1
ATOM 572 C CA . LEU A 1 71 ? -12.656 22.549 20.654 1.00 91.50 71 LEU A CA 1
ATOM 573 C C . LEU A 1 71 ? -13.904 22.793 21.516 1.00 91.50 71 LEU A C 1
ATOM 575 O O . LEU A 1 71 ? -14.033 23.844 22.138 1.00 91.50 71 LEU A O 1
ATOM 579 N N . THR A 1 72 ? -14.845 21.847 21.528 1.00 95.50 72 THR A N 1
ATOM 580 C CA . THR A 1 72 ? -16.164 21.995 22.174 1.00 95.50 72 THR A CA 1
ATOM 581 C C . THR A 1 72 ? -16.473 20.908 23.197 1.00 95.50 72 THR A C 1
ATOM 583 O O . THR A 1 72 ? -17.512 20.973 23.851 1.00 95.50 72 THR A O 1
ATOM 586 N N . SER A 1 73 ? -15.614 19.893 23.312 1.00 95.38 73 SER A N 1
ATOM 587 C CA . SER A 1 73 ? -15.794 18.697 24.146 1.00 95.38 73 SER A CA 1
ATOM 588 C C . SER A 1 73 ? -17.042 17.867 23.824 1.00 95.38 73 SER A C 1
ATOM 590 O O . SER A 1 73 ? -17.393 16.966 24.583 1.00 95.38 73 SER A O 1
ATOM 592 N N . LYS A 1 74 ? -17.729 18.146 22.707 1.00 97.50 74 LYS A N 1
ATOM 593 C CA . LYS A 1 74 ? -18.840 17.317 22.230 1.00 97.50 74 LYS A CA 1
ATOM 594 C C . LYS A 1 74 ? -18.326 15.943 21.828 1.00 97.50 74 LYS A C 1
ATOM 596 O O . LYS A 1 74 ? -17.238 15.831 21.269 1.00 97.50 74 LYS A O 1
ATOM 601 N N . GLN A 1 75 ? -19.137 14.927 22.079 1.00 97.75 75 GLN A N 1
ATOM 602 C CA . GLN A 1 75 ? -18.807 13.539 21.792 1.00 97.75 75 GLN A CA 1
ATOM 603 C C . GLN A 1 75 ? -19.820 12.937 20.829 1.00 97.75 75 GLN A C 1
ATOM 605 O O . GLN A 1 75 ? -20.999 13.296 20.864 1.00 97.75 75 GLN A O 1
ATOM 610 N N . LEU A 1 76 ? -19.337 12.051 19.966 1.00 96.12 76 LEU A N 1
ATOM 611 C CA . LEU A 1 76 ? -20.139 11.247 19.056 1.00 96.12 76 LEU A CA 1
ATOM 612 C C . LEU A 1 76 ? -19.603 9.821 19.075 1.00 96.12 76 LEU A C 1
ATOM 614 O O . LEU A 1 76 ? -18.387 9.620 19.038 1.00 96.12 76 LEU A O 1
ATOM 618 N N . ASP A 1 77 ? -20.508 8.852 19.094 1.00 96.56 77 ASP A N 1
ATOM 619 C CA . ASP A 1 77 ? -20.146 7.469 18.819 1.00 96.56 77 ASP A CA 1
ATOM 620 C C . ASP A 1 77 ? -19.730 7.358 17.348 1.00 96.56 77 ASP A C 1
ATOM 622 O O . ASP A 1 77 ? -20.338 7.979 16.468 1.00 96.56 77 ASP A O 1
ATOM 626 N N . PHE A 1 78 ? -18.690 6.578 17.077 1.00 92.31 78 PHE A N 1
ATOM 627 C CA . PHE A 1 78 ? -18.284 6.238 15.721 1.00 92.31 78 PHE A CA 1
ATOM 628 C C . PHE A 1 78 ? -18.175 4.729 15.554 1.00 92.31 78 PHE A C 1
ATOM 630 O O . PHE A 1 78 ? -17.940 3.987 16.509 1.00 92.31 78 PHE A O 1
ATOM 637 N N . GLU A 1 79 ? -18.280 4.312 14.301 1.00 91.69 79 GLU A N 1
ATOM 638 C CA . GLU A 1 79 ? -17.990 2.963 13.851 1.00 91.69 79 GLU A CA 1
ATOM 639 C C . GLU A 1 79 ? -17.196 3.057 12.545 1.00 91.69 79 GLU A C 1
ATOM 641 O O . GLU A 1 79 ? -17.615 3.735 11.605 1.00 91.69 79 GLU A O 1
ATOM 646 N N . LEU A 1 80 ? -16.026 2.422 12.516 1.00 87.12 80 LEU A N 1
ATOM 647 C CA . LEU A 1 80 ? -15.225 2.213 11.316 1.00 87.12 80 LEU A CA 1
ATOM 648 C C . LEU A 1 80 ? -15.356 0.743 10.939 1.00 87.12 80 LEU A C 1
ATOM 650 O O . LEU A 1 80 ? -14.944 -0.127 11.701 1.00 87.12 80 LEU A O 1
ATOM 654 N N . ILE A 1 81 ? -15.947 0.477 9.783 1.00 88.00 81 ILE A N 1
ATOM 655 C CA . ILE A 1 81 ? -16.096 -0.872 9.241 1.00 88.00 81 ILE A CA 1
ATOM 656 C C . ILE A 1 81 ? -14.982 -1.053 8.214 1.00 88.00 81 ILE A C 1
ATOM 658 O O . ILE A 1 81 ? -14.851 -0.219 7.314 1.00 88.00 81 ILE A O 1
ATOM 662 N N . ALA A 1 82 ? -14.186 -2.110 8.356 1.00 87.69 82 ALA A N 1
ATOM 663 C CA . ALA A 1 82 ? -13.202 -2.466 7.345 1.00 87.69 82 ALA A CA 1
ATOM 664 C C . ALA A 1 82 ? -13.898 -2.802 6.022 1.00 87.69 82 ALA A C 1
ATOM 666 O O . ALA A 1 82 ? -14.949 -3.450 6.000 1.00 87.69 82 ALA A O 1
ATOM 667 N N . VAL A 1 83 ? -13.308 -2.357 4.918 1.00 86.06 83 VAL A N 1
ATOM 668 C CA . VAL A 1 83 ? -13.778 -2.721 3.572 1.00 86.06 83 VAL A CA 1
ATOM 669 C C . VAL A 1 83 ? -13.171 -4.052 3.128 1.00 86.06 83 VAL A C 1
ATOM 671 O O . VAL A 1 83 ? -13.734 -4.759 2.294 1.00 86.06 83 VAL A O 1
ATOM 674 N N . GLU A 1 84 ? -12.053 -4.423 3.741 1.00 89.19 84 GLU A N 1
ATOM 675 C CA . GLU A 1 84 ? -11.335 -5.658 3.521 1.00 89.19 84 GLU A CA 1
ATOM 676 C C . GLU A 1 84 ? -12.065 -6.842 4.174 1.00 89.19 84 GLU A C 1
ATOM 678 O O . GLU A 1 84 ? -12.648 -6.754 5.253 1.00 89.19 84 GLU A O 1
ATOM 683 N N . LYS A 1 85 ? -11.994 -8.009 3.535 1.00 89.00 85 LYS A N 1
ATOM 684 C CA . LYS A 1 85 ? -12.601 -9.271 3.980 1.00 89.00 85 LYS A CA 1
ATOM 685 C C . LYS A 1 85 ? -11.825 -9.939 5.117 1.00 89.00 85 LYS A C 1
ATOM 687 O O . LYS A 1 85 ? -12.377 -10.802 5.798 1.00 89.00 85 LYS A O 1
ATOM 692 N N . GLN A 1 86 ? -10.538 -9.618 5.279 1.00 84.69 86 GLN A N 1
ATOM 693 C CA . GLN A 1 86 ? -9.649 -10.180 6.309 1.00 84.69 86 GLN A CA 1
ATOM 694 C C . GLN A 1 86 ? -8.695 -9.117 6.891 1.00 84.69 86 GLN A C 1
ATOM 696 O O . GLN A 1 86 ? -7.477 -9.296 6.861 1.00 84.69 86 GLN A O 1
ATOM 701 N N . PRO A 1 87 ? -9.216 -8.019 7.462 1.00 82.06 87 PRO A N 1
ATOM 702 C CA . PRO A 1 87 ? -8.405 -6.882 7.911 1.00 82.06 87 PRO A CA 1
ATOM 703 C C . PRO A 1 87 ? -7.505 -7.219 9.109 1.00 82.06 87 PRO A C 1
ATOM 705 O O . PRO A 1 87 ? -6.550 -6.507 9.398 1.00 82.06 87 PRO A O 1
ATOM 708 N N . SER A 1 88 ? -7.791 -8.318 9.815 1.00 81.19 88 SER A N 1
ATOM 709 C CA . SER A 1 88 ? -7.019 -8.774 10.979 1.00 81.19 88 SER A CA 1
ATOM 710 C C . SER A 1 88 ? -5.945 -9.817 10.633 1.00 81.19 88 SER A C 1
ATOM 712 O O . SER A 1 88 ? -5.380 -10.437 11.537 1.00 81.19 88 SER A O 1
ATOM 714 N N . VAL A 1 89 ? -5.694 -10.085 9.345 1.00 84.31 89 VAL A N 1
ATOM 715 C CA . VAL A 1 89 ? -4.712 -11.095 8.933 1.00 84.31 89 VAL A CA 1
ATOM 716 C C . VAL A 1 89 ? -3.292 -10.668 9.310 1.00 84.31 89 VAL A C 1
ATOM 718 O O . VAL A 1 89 ? -2.914 -9.506 9.187 1.00 84.31 89 VAL A O 1
ATOM 721 N N . GLN A 1 90 ? -2.489 -11.627 9.771 1.00 86.06 90 GLN A N 1
ATOM 722 C CA . GLN A 1 90 ? -1.096 -11.402 10.138 1.00 86.06 90 GLN A CA 1
ATOM 723 C C . GLN A 1 90 ? -0.188 -12.367 9.384 1.00 86.06 90 GLN A C 1
ATOM 725 O O . GLN A 1 90 ? -0.384 -13.585 9.420 1.00 86.06 90 GLN A O 1
ATOM 730 N N . TYR A 1 91 ? 0.853 -11.806 8.778 1.00 89.31 91 TYR A N 1
ATOM 731 C CA . TYR A 1 91 ? 1.927 -12.545 8.133 1.00 89.31 91 TYR A CA 1
ATOM 732 C C . TYR A 1 91 ? 3.260 -12.182 8.781 1.00 89.31 91 TYR A C 1
ATOM 734 O O . TYR A 1 91 ? 3.485 -11.037 9.170 1.00 89.31 91 TYR A O 1
ATOM 742 N N . PHE A 1 92 ? 4.158 -13.157 8.878 1.00 91.31 92 PHE A N 1
ATOM 743 C CA . PHE A 1 92 ? 5.571 -12.892 9.132 1.00 91.31 92 PHE A CA 1
ATOM 744 C C . PHE A 1 92 ? 6.344 -13.099 7.842 1.00 91.31 92 PHE A C 1
ATOM 746 O O . PHE A 1 92 ? 5.952 -13.906 6.999 1.00 91.31 92 PHE A O 1
ATOM 753 N N . TYR A 1 93 ? 7.468 -12.410 7.701 1.00 92.56 93 TYR A N 1
ATOM 754 C CA . TYR A 1 93 ? 8.303 -12.553 6.523 1.00 92.56 93 TYR A CA 1
ATOM 755 C C . TYR A 1 93 ? 9.787 -12.567 6.871 1.00 92.56 93 TYR A C 1
ATOM 757 O O . TYR A 1 93 ? 10.212 -12.081 7.919 1.00 92.56 93 TYR A O 1
ATOM 765 N N . THR A 1 94 ? 10.579 -13.136 5.968 1.00 91.81 94 THR A N 1
ATOM 766 C CA . THR A 1 94 ? 12.040 -13.028 5.972 1.00 91.81 94 THR A CA 1
ATOM 767 C C . THR A 1 94 ? 12.526 -12.853 4.542 1.00 91.81 94 THR A C 1
ATOM 769 O O . THR A 1 94 ? 12.141 -13.640 3.676 1.00 91.81 94 THR A O 1
ATOM 772 N N . LEU A 1 95 ? 13.395 -11.877 4.294 1.00 90.06 95 LEU A N 1
ATOM 773 C CA . LEU A 1 95 ? 14.091 -11.769 3.014 1.00 90.06 95 LEU A CA 1
ATOM 774 C C . LEU A 1 95 ? 15.254 -12.755 2.936 1.00 90.06 95 LEU A C 1
ATOM 776 O O . LEU A 1 95 ? 15.967 -12.967 3.918 1.00 90.06 95 LEU A O 1
ATOM 780 N N . ASN A 1 96 ? 15.482 -13.299 1.745 1.00 90.00 96 ASN A N 1
ATOM 781 C CA . ASN A 1 96 ? 16.716 -14.005 1.434 1.00 90.00 96 ASN A CA 1
ATOM 782 C C . ASN A 1 96 ? 17.816 -12.984 1.110 1.00 90.00 96 ASN A C 1
ATOM 784 O O . ASN A 1 96 ? 17.972 -12.587 -0.044 1.00 90.00 96 ASN A O 1
ATOM 788 N N . THR A 1 97 ? 18.529 -12.503 2.131 1.00 91.88 97 THR A N 1
ATOM 789 C CA . THR A 1 97 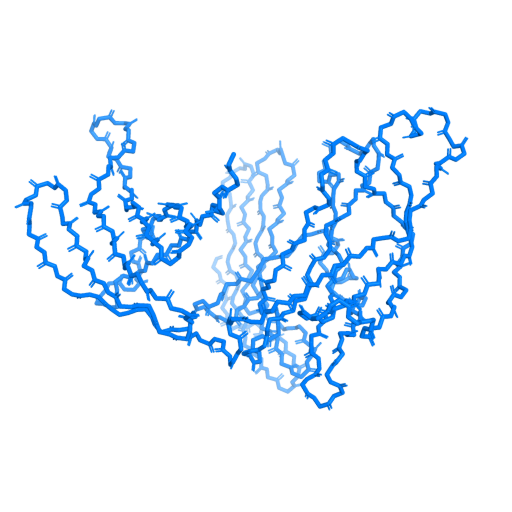? 19.558 -11.469 1.963 1.00 91.88 97 THR A CA 1
ATOM 790 C C . THR A 1 97 ? 20.973 -12.028 1.847 1.00 91.88 97 THR A C 1
ATOM 792 O O . THR A 1 97 ? 21.327 -13.033 2.463 1.00 91.88 97 THR A O 1
ATOM 795 N N . ARG A 1 98 ? 21.824 -11.323 1.095 1.00 94.00 98 ARG A N 1
ATOM 796 C CA . ARG A 1 98 ? 23.276 -11.549 1.029 1.00 94.00 98 ARG A CA 1
ATOM 797 C C . ARG A 1 98 ? 24.044 -10.231 1.004 1.00 94.00 98 ARG A C 1
ATOM 799 O O . ARG A 1 98 ? 23.485 -9.161 0.756 1.00 94.00 98 ARG A O 1
ATOM 806 N N . GLU A 1 99 ? 25.340 -10.297 1.289 1.00 94.50 99 GLU A N 1
ATOM 807 C CA . GLU A 1 99 ? 26.212 -9.141 1.096 1.00 94.50 99 GLU A CA 1
ATOM 808 C C . GLU A 1 99 ? 26.488 -8.909 -0.388 1.00 94.50 99 GLU A C 1
ATOM 810 O O . GLU A 1 99 ? 26.687 -9.859 -1.137 1.00 94.50 99 GLU A O 1
ATOM 815 N N . SER A 1 100 ? 26.543 -7.637 -0.777 1.00 92.31 100 SER A N 1
ATOM 816 C CA . SER A 1 100 ? 26.981 -7.227 -2.109 1.00 92.31 100 SER A CA 1
ATOM 817 C C . SER A 1 100 ? 28.484 -7.446 -2.294 1.00 92.31 100 SER A C 1
ATOM 819 O O . SER A 1 100 ? 29.270 -7.150 -1.390 1.00 92.31 100 SER A O 1
ATOM 821 N N . ASP A 1 101 ? 28.890 -7.863 -3.493 1.00 92.31 101 ASP A N 1
ATOM 822 C CA . ASP A 1 101 ? 30.304 -7.933 -3.894 1.00 92.31 101 ASP A CA 1
ATOM 823 C C . ASP A 1 101 ? 30.901 -6.540 -4.178 1.00 92.31 101 ASP A C 1
ATOM 825 O O . ASP A 1 101 ? 32.109 -6.327 -4.067 1.00 92.31 101 ASP A O 1
ATOM 829 N N . ASP A 1 102 ? 30.054 -5.556 -4.493 1.00 93.31 102 ASP A N 1
ATOM 830 C CA . ASP A 1 102 ? 30.438 -4.146 -4.605 1.00 93.31 102 ASP A CA 1
ATOM 831 C C . ASP A 1 102 ? 30.708 -3.553 -3.211 1.00 93.31 102 ASP A C 1
ATOM 833 O O . ASP A 1 102 ? 29.823 -3.524 -2.347 1.00 93.31 102 ASP A O 1
ATOM 837 N N . SER A 1 103 ? 31.936 -3.067 -2.999 1.00 91.62 103 SER A N 1
ATOM 838 C CA . SER A 1 103 ? 32.419 -2.579 -1.704 1.00 91.62 103 SER A CA 1
ATOM 839 C C . SER A 1 103 ? 31.678 -1.356 -1.178 1.00 91.62 103 SER A C 1
ATOM 841 O O . SER A 1 103 ? 31.607 -1.173 0.038 1.00 91.62 103 SER A O 1
ATOM 843 N N . ASP A 1 104 ? 31.153 -0.506 -2.059 1.00 91.00 104 ASP A N 1
ATOM 844 C CA . ASP A 1 104 ? 30.426 0.689 -1.643 1.00 91.00 104 ASP A CA 1
ATOM 845 C C . ASP A 1 104 ? 28.982 0.343 -1.302 1.00 91.00 104 ASP A C 1
ATOM 847 O O . ASP A 1 104 ? 28.487 0.753 -0.250 1.00 91.00 104 ASP A O 1
ATOM 851 N N . LYS A 1 105 ? 28.327 -0.503 -2.104 1.00 92.69 105 LYS A N 1
ATOM 852 C CA . LYS A 1 105 ? 26.981 -0.997 -1.774 1.00 92.69 105 LYS A CA 1
ATOM 853 C C . LYS A 1 105 ? 26.988 -1.824 -0.493 1.00 92.69 105 LYS A C 1
ATOM 855 O O . LYS A 1 105 ? 26.129 -1.624 0.362 1.00 92.69 105 LYS A O 1
ATOM 860 N N . LYS A 1 106 ? 27.996 -2.680 -0.299 1.00 92.81 106 LYS A N 1
ATOM 861 C CA . LYS A 1 106 ? 28.153 -3.544 0.885 1.00 92.81 106 LYS A CA 1
ATOM 862 C C . LYS A 1 106 ? 28.168 -2.783 2.213 1.00 92.81 106 LYS A C 1
ATOM 864 O O . LYS A 1 106 ? 27.789 -3.350 3.240 1.00 92.81 106 LYS A O 1
ATOM 869 N N . LYS A 1 107 ? 28.593 -1.515 2.227 1.00 91.75 107 LYS A N 1
ATOM 870 C CA . LYS A 1 107 ? 28.586 -0.676 3.439 1.00 91.75 107 LYS A CA 1
ATOM 871 C C . LYS A 1 107 ? 27.169 -0.327 3.900 1.00 91.75 107 LYS A C 1
ATOM 873 O O . LYS A 1 107 ? 26.951 -0.180 5.099 1.00 91.75 107 LYS A O 1
ATOM 878 N N . HIS A 1 108 ? 26.223 -0.208 2.969 1.00 91.62 108 HIS A N 1
ATOM 879 C CA . HIS A 1 108 ? 24.911 0.394 3.226 1.00 91.62 108 HIS A CA 1
ATOM 880 C C . HIS A 1 108 ? 23.733 -0.551 2.966 1.00 91.62 108 HIS A C 1
ATOM 882 O O . HIS A 1 108 ? 22.696 -0.403 3.610 1.00 91.62 108 HIS A O 1
ATOM 888 N N . TYR A 1 109 ? 23.895 -1.535 2.078 1.00 92.94 109 TYR A N 1
ATOM 889 C CA . TYR A 1 109 ? 22.808 -2.372 1.577 1.00 92.94 109 TYR A CA 1
ATOM 890 C C . TYR A 1 109 ? 23.081 -3.873 1.736 1.00 92.94 109 TYR A C 1
ATOM 892 O O . TYR A 1 109 ? 24.229 -4.324 1.675 1.00 92.94 109 TYR A O 1
ATOM 900 N N . TYR A 1 110 ? 22.005 -4.640 1.900 1.00 93.50 110 TYR A N 1
ATOM 901 C CA . TYR A 1 110 ? 21.952 -6.054 1.540 1.00 93.50 110 TYR A CA 1
ATOM 902 C C . TYR A 1 110 ? 21.344 -6.207 0.149 1.00 93.50 110 TYR A C 1
ATOM 904 O O . TYR A 1 110 ? 20.511 -5.401 -0.260 1.00 93.50 110 TYR A O 1
ATOM 912 N N . GLU A 1 111 ? 21.754 -7.254 -0.554 1.00 94.75 111 GLU A N 1
ATOM 913 C CA . GLU A 1 111 ? 21.092 -7.735 -1.762 1.00 94.75 111 GLU A CA 1
ATOM 914 C C . GLU A 1 111 ? 20.029 -8.762 -1.393 1.00 94.75 111 GLU A C 1
ATOM 916 O O . GLU A 1 111 ? 20.234 -9.518 -0.444 1.00 94.75 111 GLU A O 1
ATOM 921 N N . PHE A 1 112 ? 18.940 -8.837 -2.151 1.00 94.06 112 PHE A N 1
ATOM 922 C CA . PHE A 1 112 ? 17.953 -9.906 -2.028 1.00 94.06 112 PHE A CA 1
ATOM 923 C C . PHE A 1 112 ? 17.288 -10.218 -3.369 1.00 94.06 112 PHE A C 1
ATOM 925 O O . PHE A 1 112 ? 17.277 -9.394 -4.284 1.00 94.06 112 PHE A O 1
ATOM 932 N N . ASP A 1 113 ? 16.731 -11.418 -3.469 1.00 95.19 113 ASP A N 1
ATOM 933 C CA . ASP A 1 113 ? 16.039 -11.932 -4.657 1.00 95.19 113 ASP A CA 1
ATOM 934 C C . ASP A 1 113 ? 14.832 -12.817 -4.315 1.00 95.19 113 ASP A C 1
ATOM 936 O O . ASP A 1 113 ? 14.207 -13.388 -5.200 1.00 95.19 113 ASP A O 1
ATOM 940 N N . ALA A 1 114 ? 14.474 -12.934 -3.036 1.00 95.44 114 ALA A N 1
ATOM 941 C CA . ALA A 1 114 ? 13.296 -13.679 -2.621 1.00 95.44 114 ALA A CA 1
ATOM 942 C C . ALA A 1 114 ? 12.780 -13.215 -1.258 1.00 95.44 114 ALA A C 1
ATOM 944 O O . ALA A 1 114 ? 13.528 -12.698 -0.417 1.00 95.44 114 ALA A O 1
ATOM 945 N N . ILE A 1 115 ? 11.495 -13.472 -1.024 1.00 95.19 115 ILE A N 1
ATOM 946 C CA . ILE A 1 115 ? 10.830 -13.302 0.267 1.00 95.19 115 ILE A CA 1
ATOM 947 C C . ILE A 1 115 ? 10.150 -14.607 0.682 1.00 95.19 115 ILE A C 1
ATOM 949 O O . ILE A 1 115 ? 9.410 -15.222 -0.082 1.00 95.19 115 ILE A O 1
ATOM 953 N N . LYS A 1 116 ? 10.387 -15.031 1.923 1.00 95.88 116 LYS A N 1
ATOM 954 C CA . LYS A 1 116 ? 9.666 -16.139 2.557 1.00 95.88 116 LYS A CA 1
ATOM 955 C C . LYS A 1 116 ? 8.573 -15.577 3.436 1.00 95.88 116 LYS A C 1
ATOM 957 O O . LYS A 1 116 ? 8.832 -14.672 4.226 1.00 95.88 116 LYS A O 1
ATOM 962 N N . LEU A 1 117 ? 7.384 -16.145 3.317 1.00 95.44 117 LEU A N 1
ATOM 963 C CA . LEU A 1 117 ? 6.185 -15.727 4.025 1.00 95.44 117 LEU A CA 1
ATOM 964 C C . LEU A 1 117 ? 5.710 -16.845 4.935 1.00 95.44 117 LEU A C 1
ATOM 966 O O . LEU A 1 117 ? 5.709 -18.015 4.552 1.00 95.44 117 LEU A O 1
ATOM 970 N N . TYR A 1 118 ? 5.291 -16.475 6.135 1.00 94.50 118 TYR A N 1
ATOM 971 C CA . TYR A 1 118 ? 4.845 -17.384 7.177 1.00 94.50 118 TYR A CA 1
ATOM 972 C C . TYR A 1 118 ? 3.493 -16.921 7.719 1.00 94.50 118 TYR A C 1
ATOM 974 O O . TYR A 1 118 ? 3.212 -15.723 7.771 1.00 94.50 118 TYR A O 1
ATOM 982 N N . ASP A 1 119 ? 2.665 -17.874 8.135 1.00 91.25 119 ASP A N 1
ATOM 983 C CA . ASP A 1 119 ? 1.374 -17.589 8.759 1.00 91.25 119 ASP A CA 1
ATOM 984 C C . ASP A 1 119 ? 1.532 -17.050 10.189 1.00 91.25 119 ASP A C 1
ATOM 986 O O . ASP A 1 119 ? 2.636 -16.978 10.735 1.00 91.25 119 ASP A O 1
ATOM 990 N N . SER A 1 120 ? 0.413 -16.726 10.836 1.00 89.25 120 SER A N 1
ATOM 991 C CA . SER A 1 120 ? 0.377 -16.258 12.225 1.00 89.25 120 SER A CA 1
ATOM 992 C C . SER A 1 120 ? 1.006 -17.235 13.236 1.00 89.25 120 SER A C 1
ATOM 994 O O . SER A 1 120 ? 1.383 -16.824 14.331 1.00 89.25 120 SER A O 1
ATOM 996 N N . ASN A 1 121 ? 1.165 -18.516 12.880 1.00 92.31 121 ASN A N 1
ATOM 997 C CA . ASN A 1 121 ? 1.822 -19.545 13.692 1.00 92.31 121 ASN A CA 1
ATOM 998 C C . ASN A 1 121 ? 3.303 -19.742 13.320 1.00 92.31 121 ASN A C 1
ATOM 1000 O O . ASN A 1 121 ? 3.932 -20.696 13.784 1.00 92.31 121 ASN A O 1
ATOM 1004 N N . ARG A 1 122 ? 3.872 -18.855 12.490 1.00 93.25 122 ARG A N 1
ATOM 1005 C CA . ARG A 1 122 ? 5.241 -18.920 11.949 1.00 93.25 122 ARG A CA 1
ATOM 1006 C C . ARG A 1 122 ? 5.514 -20.162 11.096 1.00 93.25 122 ARG A C 1
ATOM 1008 O O . ARG A 1 122 ? 6.670 -20.549 10.918 1.00 93.25 122 ARG A O 1
ATOM 1015 N N . LYS A 1 123 ? 4.481 -20.792 10.534 1.00 95.38 123 LYS A N 1
ATOM 1016 C CA . LYS A 1 123 ? 4.649 -21.872 9.559 1.00 95.38 123 LYS A CA 1
ATOM 1017 C C . LYS A 1 123 ? 4.860 -21.270 8.174 1.00 95.38 123 LYS A C 1
ATOM 1019 O O . LYS A 1 123 ? 4.106 -20.393 7.768 1.00 95.38 123 LYS A O 1
ATOM 1024 N N . LEU A 1 124 ? 5.865 -21.761 7.444 1.00 95.94 124 LEU A N 1
ATOM 1025 C CA . LEU A 1 124 ? 6.147 -21.316 6.076 1.00 95.94 124 LEU A CA 1
ATOM 1026 C C . LEU A 1 124 ? 4.915 -21.546 5.186 1.00 95.94 124 LEU A C 1
ATOM 1028 O O . LEU A 1 124 ? 4.453 -22.680 5.042 1.00 95.94 124 LEU A O 1
ATOM 1032 N N . LEU A 1 125 ? 4.406 -20.464 4.602 1.00 94.88 125 LEU A N 1
ATOM 1033 C CA . LEU A 1 125 ? 3.325 -20.460 3.620 1.00 94.88 125 LEU A CA 1
ATOM 1034 C C . LEU A 1 125 ? 3.880 -20.623 2.210 1.00 94.88 125 LEU A C 1
ATOM 1036 O O . LEU A 1 125 ? 3.415 -21.473 1.449 1.00 94.88 125 LEU A O 1
ATOM 1040 N N . GLN A 1 126 ? 4.878 -19.807 1.871 1.00 96.75 126 GLN A N 1
ATOM 1041 C CA . GLN A 1 126 ? 5.503 -19.801 0.557 1.00 96.75 126 GLN A CA 1
ATOM 1042 C C . GLN A 1 126 ? 6.841 -19.065 0.556 1.00 96.75 126 GLN A C 1
ATOM 1044 O O . GLN A 1 126 ? 7.140 -18.274 1.449 1.00 96.75 126 GLN A O 1
ATOM 1049 N N . GLU A 1 127 ? 7.611 -19.307 -0.494 1.00 96.88 127 GLU A N 1
ATOM 1050 C CA . GLU A 1 127 ? 8.743 -18.491 -0.910 1.00 96.88 127 GLU A CA 1
ATOM 1051 C C . GLU A 1 127 ? 8.403 -17.917 -2.283 1.00 96.88 127 GLU A C 1
ATOM 1053 O O . GLU A 1 127 ? 7.925 -18.650 -3.149 1.00 96.88 127 GLU A O 1
ATOM 1058 N N . VAL A 1 128 ? 8.585 -16.610 -2.445 1.00 96.38 128 VAL A N 1
ATOM 1059 C CA . VAL A 1 128 ? 8.316 -15.890 -3.689 1.00 96.38 128 VAL A CA 1
ATOM 1060 C C . VAL A 1 128 ? 9.638 -15.346 -4.202 1.00 96.38 128 VAL A C 1
ATOM 1062 O O . VAL A 1 128 ? 10.291 -14.557 -3.516 1.00 96.38 128 VAL A O 1
ATOM 1065 N N . GLU A 1 129 ? 10.030 -15.791 -5.393 1.00 95.62 129 GLU A N 1
ATOM 1066 C CA . GLU A 1 129 ? 11.170 -15.235 -6.116 1.00 95.62 129 GLU A CA 1
ATOM 1067 C C . GLU A 1 129 ? 10.825 -13.826 -6.606 1.00 95.62 129 GLU A C 1
ATOM 1069 O O . GLU A 1 129 ? 9.731 -13.569 -7.111 1.00 95.62 129 GLU A O 1
ATOM 1074 N N . LEU A 1 130 ? 11.766 -12.905 -6.441 1.00 93.62 130 LEU A N 1
ATOM 1075 C CA . LEU A 1 130 ? 11.647 -11.500 -6.798 1.00 93.62 130 LEU A CA 1
ATOM 1076 C C . LEU A 1 130 ? 12.815 -11.111 -7.709 1.00 93.62 130 LEU A C 1
ATOM 1078 O O . LEU A 1 130 ? 13.892 -11.711 -7.647 1.00 93.62 130 LEU A O 1
ATOM 1082 N N . PRO A 1 131 ? 12.662 -10.066 -8.537 1.00 92.62 131 PRO A N 1
ATOM 1083 C CA . PRO A 1 131 ? 13.805 -9.491 -9.218 1.00 92.62 131 PRO A CA 1
ATOM 1084 C C . PRO A 1 131 ? 14.880 -9.078 -8.209 1.00 92.62 131 PRO A C 1
ATOM 1086 O O . PRO A 1 131 ? 14.581 -8.568 -7.131 1.00 92.62 131 PRO A O 1
ATOM 1089 N N . PHE A 1 132 ? 16.139 -9.266 -8.594 1.00 92.62 132 PHE A N 1
ATOM 1090 C CA . PHE A 1 132 ? 17.278 -8.872 -7.777 1.00 92.62 132 PHE A CA 1
ATOM 1091 C C . PHE A 1 132 ? 17.211 -7.391 -7.379 1.00 92.62 132 PHE A C 1
ATOM 1093 O O . PHE A 1 132 ? 17.004 -6.516 -8.230 1.00 92.62 132 PHE A O 1
ATOM 1100 N N . SER A 1 133 ? 17.425 -7.121 -6.092 1.00 92.69 133 SER A N 1
ATOM 1101 C CA . SER A 1 133 ? 17.279 -5.789 -5.520 1.00 92.69 133 SER A CA 1
ATOM 1102 C C . SER A 1 133 ? 18.089 -5.573 -4.251 1.00 92.69 133 SER A C 1
ATOM 1104 O O . SER A 1 133 ? 18.838 -6.443 -3.810 1.00 92.69 133 SER A O 1
ATOM 1106 N N . TYR A 1 134 ? 17.922 -4.391 -3.657 1.00 92.69 134 TYR A N 1
ATOM 1107 C CA . TYR A 1 134 ? 18.644 -3.970 -2.465 1.00 92.69 134 TYR A CA 1
ATOM 1108 C C . TYR A 1 134 ? 17.707 -3.509 -1.347 1.00 92.69 134 TYR A C 1
ATOM 1110 O O . TYR A 1 134 ? 16.656 -2.924 -1.605 1.00 92.69 134 TYR A O 1
ATOM 1118 N N . CYS A 1 135 ? 18.118 -3.697 -0.096 1.00 91.88 135 CYS A N 1
ATOM 1119 C CA . CYS A 1 135 ? 17.499 -3.081 1.081 1.00 91.88 135 CYS A CA 1
ATOM 1120 C C . CYS A 1 135 ? 18.581 -2.503 2.003 1.00 91.88 135 CYS A C 1
ATOM 1122 O O . CYS A 1 135 ? 19.730 -2.942 1.957 1.00 91.88 135 CYS A O 1
ATOM 1124 N N . TYR A 1 136 ? 18.256 -1.505 2.826 1.00 89.94 136 TYR A N 1
ATOM 1125 C CA . TYR A 1 136 ? 19.233 -0.933 3.759 1.00 89.94 136 TYR A CA 1
ATOM 1126 C C . TYR A 1 136 ? 19.617 -1.935 4.854 1.00 89.94 136 TYR A C 1
ATOM 1128 O O . TYR A 1 136 ? 18.789 -2.710 5.320 1.00 89.94 136 TYR A O 1
ATOM 1136 N N . LYS A 1 137 ? 20.880 -1.904 5.300 1.00 88.44 137 LYS A N 1
ATOM 1137 C CA . LYS A 1 137 ? 21.343 -2.728 6.434 1.00 88.44 137 LYS A CA 1
ATOM 1138 C C . LYS A 1 137 ? 20.828 -2.235 7.790 1.00 88.44 137 LYS A C 1
ATOM 1140 O O . LYS A 1 137 ? 20.775 -3.016 8.733 1.00 88.44 137 LYS A O 1
ATOM 1145 N N . GLN A 1 138 ? 20.552 -0.935 7.903 1.00 82.12 138 GLN A N 1
ATOM 1146 C CA . GLN A 1 138 ? 20.241 -0.254 9.168 1.00 82.12 138 GLN A CA 1
ATOM 1147 C C . GLN A 1 138 ? 18.745 0.016 9.365 1.00 82.12 138 GLN A C 1
ATOM 1149 O O . GLN A 1 138 ? 18.359 0.520 10.415 1.00 82.12 138 GLN A O 1
ATOM 1154 N N . GLU A 1 139 ? 17.919 -0.310 8.375 1.00 76.88 139 GLU A N 1
ATOM 1155 C CA . GLU A 1 139 ? 16.473 -0.129 8.429 1.00 76.88 139 GLU A CA 1
ATOM 1156 C C . GLU A 1 139 ? 15.814 -1.495 8.288 1.00 76.88 139 GLU A C 1
ATOM 1158 O O . GLU A 1 139 ? 16.267 -2.331 7.501 1.00 76.88 139 GLU A O 1
ATOM 1163 N N . GLU A 1 140 ? 14.742 -1.725 9.044 1.00 69.88 140 GLU A N 1
ATOM 1164 C CA . GLU A 1 140 ? 13.848 -2.829 8.723 1.00 69.88 140 GLU A CA 1
ATOM 1165 C C . GLU A 1 140 ? 13.253 -2.585 7.337 1.00 69.88 140 GLU A C 1
ATOM 1167 O O . GLU A 1 140 ? 12.982 -1.445 6.944 1.00 69.88 140 GLU A O 1
ATOM 1172 N N . LEU A 1 141 ? 13.093 -3.662 6.571 1.00 72.06 141 LEU A N 1
ATOM 1173 C CA . LEU A 1 141 ? 12.456 -3.567 5.272 1.00 72.06 141 LEU A CA 1
ATOM 1174 C C . LEU A 1 141 ? 11.056 -2.993 5.466 1.00 72.06 141 LEU A C 1
ATOM 1176 O O . LEU A 1 141 ? 10.258 -3.534 6.230 1.00 72.06 141 LEU A O 1
ATOM 1180 N N . ASN A 1 142 ? 10.746 -1.912 4.760 1.00 77.31 142 ASN A N 1
ATOM 1181 C CA . ASN A 1 142 ? 9.383 -1.425 4.769 1.00 77.31 142 ASN A CA 1
ATOM 1182 C C . ASN A 1 142 ? 8.536 -2.405 3.945 1.00 77.31 142 ASN A C 1
ATOM 1184 O O . ASN A 1 142 ? 8.771 -2.591 2.750 1.00 77.31 142 ASN A O 1
ATOM 1188 N N . THR A 1 143 ? 7.595 -3.073 4.596 1.00 85.19 143 THR A N 1
ATOM 1189 C CA . THR A 1 143 ? 6.561 -3.879 3.946 1.00 85.19 143 THR A CA 1
ATOM 1190 C C . THR A 1 143 ? 5.222 -3.358 4.407 1.00 85.19 143 THR A C 1
ATOM 1192 O O . THR A 1 143 ? 5.041 -3.148 5.608 1.00 85.19 143 THR A O 1
ATOM 1195 N N . ILE A 1 144 ? 4.284 -3.200 3.485 1.00 87.75 144 ILE A N 1
ATOM 1196 C CA . ILE A 1 144 ? 2.917 -2.803 3.821 1.00 87.75 144 ILE A CA 1
ATOM 1197 C C . ILE A 1 144 ? 1.933 -3.848 3.309 1.00 87.75 144 ILE A C 1
ATOM 1199 O O . ILE A 1 144 ? 2.225 -4.576 2.358 1.00 87.75 144 ILE A O 1
ATOM 1203 N N . LEU A 1 145 ? 0.788 -3.911 3.979 1.00 89.38 145 LEU A N 1
ATOM 1204 C CA . LEU A 1 145 ? -0.384 -4.641 3.527 1.00 89.38 145 LEU A CA 1
ATOM 1205 C C . LEU A 1 145 ? -1.412 -3.619 3.049 1.00 89.38 145 LEU A C 1
ATOM 1207 O O . LEU A 1 145 ? -1.780 -2.736 3.821 1.00 89.38 145 LEU A O 1
ATOM 1211 N N . GLU A 1 146 ? -1.833 -3.717 1.795 1.00 90.31 146 GLU A N 1
ATOM 1212 C CA . GLU A 1 146 ? -2.761 -2.778 1.151 1.00 90.31 146 GLU A CA 1
ATOM 1213 C C . GLU A 1 146 ? -3.408 -3.483 -0.052 1.00 90.31 146 GLU A C 1
ATOM 1215 O O . GLU A 1 146 ? -2.757 -4.295 -0.697 1.00 90.31 146 GLU A O 1
ATOM 1220 N N . ASP A 1 147 ? -4.686 -3.229 -0.324 1.00 93.00 147 ASP A N 1
ATOM 1221 C CA . ASP A 1 147 ? -5.454 -3.874 -1.405 1.00 93.00 147 ASP A CA 1
ATOM 1222 C C . ASP A 1 147 ? -5.280 -3.107 -2.738 1.00 93.00 147 ASP A C 1
ATOM 1224 O O . ASP A 1 147 ? -5.899 -2.063 -2.962 1.00 93.00 147 ASP A O 1
ATOM 1228 N N . TYR A 1 148 ? -4.385 -3.583 -3.611 1.00 93.31 148 TYR A N 1
ATOM 1229 C CA . TYR A 1 148 ? -4.011 -2.935 -4.877 1.00 93.31 148 TYR A CA 1
ATOM 1230 C C . TYR A 1 148 ? -4.850 -3.389 -6.075 1.00 93.31 148 TYR A C 1
ATOM 1232 O O . TYR A 1 148 ? -4.797 -2.736 -7.124 1.00 93.31 148 TYR A O 1
ATOM 1240 N N . ASN A 1 149 ? -5.580 -4.499 -5.968 1.00 93.31 149 ASN A N 1
ATOM 1241 C CA . ASN A 1 149 ? -6.500 -4.966 -7.010 1.00 93.31 149 ASN A CA 1
ATOM 1242 C C . ASN A 1 149 ? -7.982 -4.709 -6.667 1.00 93.31 149 ASN A C 1
ATOM 1244 O O . ASN A 1 149 ? -8.846 -4.951 -7.510 1.00 93.31 149 ASN A O 1
ATOM 1248 N N . PHE A 1 150 ? -8.258 -4.152 -5.485 1.00 93.81 150 PHE A N 1
ATOM 1249 C CA . PHE A 1 150 ? -9.579 -3.803 -4.961 1.00 93.81 150 PHE A CA 1
ATOM 1250 C C . PHE A 1 150 ? -10.517 -5.011 -4.814 1.00 93.81 150 PHE A C 1
ATOM 1252 O O . PHE A 1 150 ? -11.737 -4.886 -4.952 1.00 93.81 150 PHE A O 1
ATOM 1259 N N . ASP A 1 151 ? -9.971 -6.202 -4.550 1.00 92.50 151 ASP A N 1
ATOM 1260 C CA . ASP A 1 151 ? -10.760 -7.429 -4.390 1.00 92.50 151 ASP A CA 1
ATOM 1261 C C . ASP A 1 151 ? -11.224 -7.684 -2.938 1.00 92.50 151 ASP A C 1
ATOM 1263 O O . ASP A 1 151 ? -11.985 -8.632 -2.661 1.00 92.50 151 ASP A O 1
ATOM 1267 N N . GLY A 1 152 ? -10.820 -6.809 -2.015 1.00 92.19 152 GLY A N 1
ATOM 1268 C CA . GLY A 1 152 ? -11.090 -6.863 -0.587 1.00 92.19 152 GLY A CA 1
ATOM 1269 C C . GLY A 1 152 ? -10.092 -7.709 0.206 1.00 92.19 152 GLY A C 1
ATOM 1270 O O . GLY A 1 152 ? -10.304 -7.901 1.404 1.00 92.19 152 GLY A O 1
ATOM 1271 N N . TYR A 1 153 ? -9.045 -8.266 -0.397 1.00 93.44 153 TYR A N 1
ATOM 1272 C CA . TYR A 1 153 ? -7.958 -8.933 0.311 1.00 93.44 153 TYR A CA 1
ATOM 1273 C C . TYR A 1 153 ? -6.711 -8.047 0.326 1.00 93.44 153 TYR A C 1
ATOM 1275 O O . TYR A 1 153 ? -6.410 -7.330 -0.614 1.00 93.44 153 TYR A O 1
ATOM 1283 N N . LEU A 1 154 ? -5.978 -8.081 1.439 1.00 93.44 154 LEU A N 1
ATOM 1284 C CA . LEU A 1 154 ? -4.751 -7.302 1.567 1.00 93.44 154 LEU A CA 1
ATOM 1285 C C . LEU A 1 154 ? -3.620 -7.950 0.762 1.00 93.44 154 LEU A C 1
ATOM 1287 O O . LEU A 1 154 ? -3.251 -9.099 1.034 1.00 93.44 154 LEU A O 1
ATOM 1291 N N . ASP A 1 155 ? -3.022 -7.183 -0.146 1.00 94.06 155 ASP A N 1
ATOM 1292 C CA . ASP A 1 155 ? -1.828 -7.568 -0.894 1.00 94.06 155 ASP A CA 1
ATOM 1293 C C . ASP A 1 155 ? -0.565 -7.204 -0.121 1.00 94.06 155 ASP A C 1
ATOM 1295 O O . ASP A 1 155 ? -0.568 -6.322 0.738 1.00 94.06 155 ASP A O 1
ATOM 1299 N N . LEU A 1 156 ? 0.544 -7.876 -0.429 1.00 94.00 156 LEU A N 1
ATOM 1300 C CA . LEU A 1 156 ? 1.833 -7.565 0.175 1.00 94.00 156 LEU A CA 1
ATOM 1301 C C . LEU A 1 156 ? 2.665 -6.701 -0.767 1.00 94.00 156 LEU A C 1
ATOM 1303 O O . LEU A 1 156 ? 3.018 -7.119 -1.871 1.00 94.00 156 LEU A O 1
ATOM 1307 N N . VAL A 1 157 ? 3.076 -5.535 -0.278 1.00 92.75 157 VAL A N 1
ATOM 1308 C CA . VAL A 1 157 ? 4.021 -4.668 -0.979 1.00 92.75 157 VAL A CA 1
ATOM 1309 C C . VAL A 1 157 ? 5.371 -4.713 -0.287 1.00 92.75 157 VAL A C 1
ATOM 1311 O O . VAL A 1 157 ? 5.498 -4.423 0.905 1.00 92.75 157 VAL A O 1
ATOM 1314 N N . VAL A 1 158 ? 6.401 -5.044 -1.058 1.00 92.38 158 VAL A N 1
ATOM 1315 C CA . VAL A 1 158 ? 7.790 -5.083 -0.606 1.00 92.38 158 VAL A CA 1
ATOM 1316 C C . VAL A 1 158 ? 8.529 -3.884 -1.187 1.00 92.38 158 VAL A C 1
ATOM 1318 O O . VAL A 1 158 ? 8.748 -3.810 -2.399 1.00 92.38 158 VAL A O 1
ATOM 1321 N N . TYR A 1 159 ? 8.937 -2.946 -0.331 1.00 90.38 159 TYR A N 1
ATOM 1322 C CA . TYR A 1 159 ? 9.769 -1.831 -0.768 1.00 90.38 159 TYR A CA 1
ATOM 1323 C C . TYR A 1 159 ? 11.195 -2.308 -1.004 1.00 90.38 159 TYR A C 1
ATOM 1325 O O . TYR A 1 159 ? 11.770 -3.040 -0.203 1.00 90.38 159 TYR A O 1
ATOM 1333 N N . HIS A 1 160 ? 11.801 -1.836 -2.081 1.00 90.50 160 HIS A N 1
ATOM 1334 C CA . HIS A 1 160 ? 13.185 -2.137 -2.409 1.00 90.50 160 HIS A CA 1
ATOM 1335 C C . HIS A 1 160 ? 13.926 -0.868 -2.817 1.00 90.50 160 HIS A C 1
ATOM 1337 O O . HIS A 1 160 ? 13.305 0.176 -3.007 1.00 90.50 160 HIS A O 1
ATOM 1343 N N . ARG A 1 161 ? 15.255 -0.928 -2.918 1.00 89.62 161 ARG A N 1
ATOM 1344 C CA . ARG A 1 161 ? 16.118 0.225 -3.198 1.00 89.62 161 ARG A CA 1
ATOM 1345 C C . ARG A 1 161 ? 16.887 0.074 -4.503 1.00 89.62 161 ARG A C 1
ATOM 1347 O O . ARG A 1 161 ? 17.249 -1.029 -4.912 1.00 89.62 161 ARG A O 1
ATOM 1354 N N . PHE A 1 162 ? 17.199 1.215 -5.104 1.00 87.94 162 PHE A N 1
ATOM 1355 C CA . PHE A 1 162 ? 18.150 1.359 -6.198 1.00 87.94 162 PHE A CA 1
ATOM 1356 C C . PHE A 1 162 ? 19.370 2.138 -5.685 1.00 87.94 162 PHE A C 1
ATOM 1358 O O . PHE A 1 162 ? 19.325 3.369 -5.620 1.00 87.94 162 PHE A O 1
ATOM 1365 N N . PRO A 1 163 ? 20.463 1.456 -5.290 1.00 88.62 163 PRO A N 1
ATOM 1366 C CA . PRO A 1 163 ? 21.613 2.106 -4.679 1.00 88.62 163 PRO A CA 1
ATOM 1367 C C . PRO A 1 163 ? 22.163 3.254 -5.523 1.00 88.62 163 PRO A C 1
ATOM 1369 O O . PRO A 1 163 ? 22.365 3.113 -6.729 1.00 88.62 163 PRO A O 1
ATOM 1372 N N . PHE A 1 164 ? 22.459 4.366 -4.849 1.00 84.06 164 PHE A N 1
ATOM 1373 C CA . PHE A 1 164 ? 23.124 5.543 -5.416 1.00 84.06 164 PHE A CA 1
ATOM 1374 C C . PHE A 1 164 ? 22.358 6.242 -6.551 1.00 84.06 164 PHE A C 1
ATOM 1376 O O . PHE A 1 164 ? 22.948 7.012 -7.309 1.00 84.06 164 PHE A O 1
ATOM 1383 N N . GLN A 1 165 ? 21.044 6.027 -6.653 1.00 80.69 165 GLN A N 1
ATOM 1384 C CA . GLN A 1 165 ? 20.180 6.863 -7.482 1.00 80.69 165 GLN A CA 1
ATOM 1385 C C . GLN A 1 165 ? 19.716 8.087 -6.684 1.00 80.69 165 GLN A C 1
ATOM 1387 O O . GLN A 1 165 ? 19.323 7.977 -5.532 1.00 80.69 165 GLN A O 1
ATOM 1392 N N . ALA A 1 166 ? 19.787 9.279 -7.278 1.00 65.12 166 ALA A N 1
ATOM 1393 C CA . ALA A 1 166 ? 19.478 10.529 -6.573 1.00 65.12 166 ALA A CA 1
ATOM 1394 C C . ALA A 1 166 ? 17.973 10.860 -6.508 1.00 65.12 166 ALA A C 1
ATOM 1396 O O . ALA A 1 166 ? 17.566 11.727 -5.740 1.00 65.12 166 ALA A O 1
ATOM 1397 N N . ARG A 1 167 ? 17.137 10.220 -7.336 1.00 63.06 167 ARG A N 1
ATOM 1398 C CA . ARG A 1 167 ? 15.686 10.448 -7.394 1.00 63.06 167 ARG A CA 1
ATOM 1399 C C . ARG A 1 167 ? 14.967 9.115 -7.340 1.00 63.06 167 ARG A C 1
ATOM 1401 O O . ARG A 1 167 ? 15.276 8.261 -8.161 1.00 63.06 167 ARG A O 1
ATOM 1408 N N . ARG A 1 168 ? 13.991 8.994 -6.429 1.00 65.38 168 ARG A N 1
ATOM 1409 C CA . ARG A 1 168 ? 13.177 7.780 -6.244 1.00 65.38 168 ARG A CA 1
ATOM 1410 C C . ARG A 1 168 ? 14.069 6.542 -6.211 1.00 65.38 168 ARG A C 1
ATOM 1412 O O . ARG A 1 168 ? 13.925 5.629 -7.014 1.00 65.38 168 ARG A O 1
ATOM 1419 N N . ASP A 1 169 ? 15.004 6.533 -5.269 1.00 76.50 169 ASP A N 1
ATOM 1420 C CA . ASP A 1 169 ? 15.949 5.441 -5.023 1.00 76.50 169 ASP A CA 1
ATOM 1421 C C . ASP A 1 169 ? 15.272 4.182 -4.463 1.00 76.50 169 ASP A C 1
ATOM 1423 O O . ASP A 1 169 ? 15.905 3.352 -3.812 1.00 76.50 169 ASP A O 1
ATOM 1427 N N . TYR A 1 170 ? 13.974 4.032 -4.718 1.00 85.81 170 TYR A N 1
ATOM 1428 C CA . TYR A 1 170 ? 13.153 2.946 -4.256 1.00 85.81 170 TYR A CA 1
ATOM 1429 C C . TYR A 1 170 ? 12.122 2.524 -5.293 1.00 85.81 170 TYR A C 1
ATOM 1431 O O . TYR A 1 170 ? 11.731 3.291 -6.173 1.00 85.81 170 TYR A O 1
ATOM 1439 N N . GLY A 1 171 ? 11.711 1.269 -5.177 1.00 88.06 171 GLY A N 1
ATOM 1440 C CA . GLY A 1 171 ? 10.653 0.666 -5.967 1.00 88.06 171 GLY A CA 1
ATOM 1441 C C . GLY A 1 171 ? 9.755 -0.211 -5.103 1.00 88.06 171 GLY A C 1
ATOM 1442 O O . GLY A 1 171 ? 10.032 -0.410 -3.915 1.00 88.06 171 GLY A O 1
ATOM 1443 N N . LEU A 1 172 ? 8.696 -0.737 -5.713 1.00 91.00 172 LEU A N 1
ATOM 1444 C CA . LEU A 1 172 ? 7.746 -1.647 -5.084 1.00 91.00 172 LEU A CA 1
ATOM 1445 C C . LEU A 1 172 ? 7.725 -2.982 -5.837 1.00 91.00 172 LEU A C 1
ATOM 1447 O O . LEU A 1 172 ? 7.581 -3.007 -7.061 1.00 91.00 172 LEU A O 1
ATOM 1451 N N . TYR A 1 173 ? 7.806 -4.091 -5.106 1.00 93.19 173 TYR A N 1
ATOM 1452 C CA . TYR A 1 173 ? 7.319 -5.380 -5.591 1.00 93.19 173 TYR A CA 1
ATOM 1453 C C . TYR A 1 173 ? 5.933 -5.622 -5.010 1.00 93.19 173 TYR A C 1
ATOM 1455 O O . TYR A 1 173 ? 5.781 -5.647 -3.790 1.00 93.19 173 TYR A O 1
ATOM 1463 N N . LEU A 1 174 ? 4.941 -5.788 -5.883 1.00 93.88 174 LEU A N 1
ATOM 1464 C CA . LEU A 1 174 ? 3.571 -6.090 -5.491 1.00 93.88 174 LEU A CA 1
ATOM 1465 C C . LEU A 1 174 ? 3.319 -7.584 -5.638 1.00 93.88 174 LEU A C 1
ATOM 1467 O O . LEU A 1 174 ? 3.532 -8.164 -6.706 1.00 93.88 174 LEU A O 1
ATOM 1471 N N . LEU A 1 175 ? 2.897 -8.196 -4.540 1.00 95.38 175 LEU A N 1
ATOM 1472 C CA . LEU A 1 175 ? 2.511 -9.589 -4.476 1.00 95.38 175 LEU A CA 1
ATOM 1473 C C . LEU A 1 175 ? 1.015 -9.622 -4.149 1.00 95.38 175 LEU A C 1
ATOM 1475 O O . LEU A 1 175 ? 0.637 -9.355 -3.009 1.00 95.38 175 LEU A O 1
ATOM 1479 N N . ILE A 1 176 ? 0.189 -9.927 -5.150 1.00 94.94 176 ILE A N 1
ATOM 1480 C CA . ILE A 1 176 ? -1.275 -9.923 -5.037 1.00 94.94 176 ILE A CA 1
ATOM 1481 C C . ILE A 1 176 ? -1.746 -11.196 -4.346 1.00 94.94 176 ILE A C 1
ATOM 1483 O O . ILE A 1 176 ? -1.300 -12.292 -4.696 1.00 94.94 176 ILE A O 1
ATOM 1487 N N . TYR A 1 177 ? -2.622 -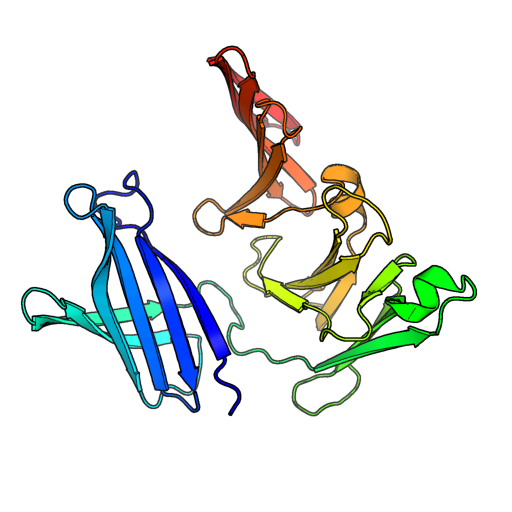11.071 -3.353 1.00 95.06 177 TYR A N 1
ATOM 1488 C CA . TYR A 1 177 ? -3.149 -12.217 -2.629 1.00 95.06 177 TYR A CA 1
ATOM 1489 C C . TYR A 1 177 ? -4.216 -12.946 -3.446 1.00 95.06 177 TYR A C 1
ATOM 1491 O O . TYR A 1 177 ? -5.237 -12.396 -3.832 1.00 95.06 177 TYR A O 1
ATOM 1499 N N . ASN A 1 178 ? -4.022 -14.244 -3.641 1.00 93.38 178 ASN A N 1
ATOM 1500 C CA . ASN A 1 178 ? -4.987 -15.111 -4.286 1.00 93.38 178 ASN A CA 1
ATOM 1501 C C . ASN A 1 178 ? -5.783 -15.888 -3.221 1.00 93.38 178 ASN A C 1
ATOM 1503 O O . ASN A 1 178 ? -5.257 -16.832 -2.614 1.00 93.38 178 ASN A O 1
ATOM 1507 N N . PRO A 1 179 ? -7.071 -15.565 -3.000 1.00 91.88 179 PRO A N 1
ATOM 1508 C CA . PRO A 1 179 ? -7.870 -16.196 -1.950 1.00 91.88 179 PRO A CA 1
ATOM 1509 C C . PRO A 1 179 ? -8.183 -17.675 -2.213 1.00 91.88 179 PRO A C 1
ATOM 1511 O O . PRO A 1 179 ? -8.483 -18.416 -1.272 1.00 91.88 179 PRO A O 1
ATOM 1514 N N . VAL A 1 180 ? -8.094 -18.134 -3.468 1.00 92.56 180 VAL A N 1
ATOM 1515 C CA . VAL A 1 180 ? -8.323 -19.540 -3.833 1.00 92.56 180 VAL A CA 1
ATOM 1516 C C . VAL A 1 180 ? -7.115 -20.393 -3.454 1.00 92.56 180 VAL A C 1
ATOM 1518 O O . VAL A 1 180 ? -7.266 -21.436 -2.815 1.00 92.56 180 VAL A O 1
ATOM 1521 N N . SER A 1 181 ? -5.911 -19.948 -3.823 1.00 93.69 181 SER A N 1
ATOM 1522 C CA . SER A 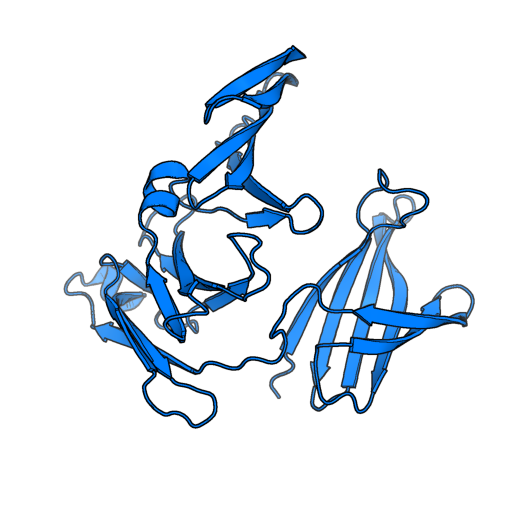1 181 ? -4.662 -20.662 -3.528 1.00 93.69 181 SER A CA 1
ATOM 1523 C C . SER A 1 181 ? -4.124 -20.373 -2.119 1.00 93.69 181 SER A C 1
ATOM 1525 O O . SER A 1 181 ? -3.309 -21.149 -1.613 1.00 93.69 181 SER A O 1
ATOM 1527 N N . LYS A 1 182 ? -4.609 -19.300 -1.472 1.00 91.56 182 LYS A N 1
ATOM 1528 C CA . LYS A 1 182 ? -4.138 -18.757 -0.185 1.00 91.56 182 LYS A CA 1
ATOM 1529 C C . LYS A 1 182 ? -2.654 -18.401 -0.207 1.00 91.56 182 LYS A C 1
ATOM 1531 O O . LYS A 1 182 ? -1.923 -18.660 0.752 1.00 91.56 182 LYS A O 1
ATOM 1536 N N . LYS A 1 183 ? -2.213 -17.857 -1.333 1.00 94.31 183 LYS A N 1
ATOM 1537 C CA . LYS A 1 183 ? -0.827 -17.506 -1.633 1.00 94.31 183 LYS A CA 1
ATOM 1538 C C . LYS A 1 183 ? -0.780 -16.130 -2.269 1.00 94.31 183 LYS A C 1
ATOM 1540 O O . LYS A 1 183 ? -1.797 -15.646 -2.744 1.00 94.31 183 LYS A O 1
ATOM 1545 N N . PHE A 1 184 ? 0.394 -15.521 -2.261 1.00 95.88 184 PHE A N 1
ATOM 1546 C CA . PHE A 1 184 ? 0.638 -14.271 -2.966 1.00 95.88 184 PHE A CA 1
ATOM 1547 C C . PHE A 1 184 ? 1.410 -14.518 -4.254 1.00 95.88 184 PHE A C 1
ATOM 1549 O O . PHE A 1 184 ? 2.445 -15.190 -4.217 1.00 95.88 184 PHE A O 1
ATOM 1556 N N . ASP A 1 185 ? 0.940 -13.913 -5.335 1.00 94.69 185 ASP A N 1
ATOM 1557 C CA . ASP A 1 185 ? 1.505 -14.011 -6.672 1.00 94.69 185 ASP A CA 1
ATOM 1558 C C . ASP A 1 185 ? 2.210 -12.688 -7.020 1.00 94.69 185 ASP A C 1
ATOM 1560 O O . ASP A 1 185 ? 1.602 -11.617 -6.984 1.00 94.69 185 ASP A O 1
ATOM 1564 N N . TYR A 1 186 ? 3.512 -12.740 -7.324 1.00 94.81 186 TYR A N 1
ATOM 1565 C CA . TYR A 1 186 ? 4.258 -11.553 -7.755 1.00 94.81 186 TYR A CA 1
ATOM 1566 C C . TYR A 1 186 ? 3.753 -11.069 -9.120 1.00 94.81 186 TYR A C 1
ATOM 1568 O O . TYR A 1 186 ? 3.722 -11.846 -10.073 1.00 94.81 186 TYR A O 1
ATOM 1576 N N . GLN A 1 187 ? 3.408 -9.782 -9.216 1.00 92.25 187 GLN A N 1
ATOM 1577 C CA . GLN A 1 187 ? 2.881 -9.169 -10.436 1.00 92.25 187 GLN A CA 1
ATOM 1578 C C . GLN A 1 187 ? 3.924 -8.246 -11.090 1.00 92.25 187 GLN A C 1
ATOM 1580 O O . GLN A 1 187 ? 4.035 -7.068 -10.722 1.00 92.25 187 GLN A O 1
ATOM 1585 N N . PRO A 1 188 ? 4.714 -8.734 -12.065 1.00 90.00 188 PRO A N 1
ATOM 1586 C CA . PRO A 1 188 ? 5.719 -7.913 -12.737 1.00 90.00 188 PRO A CA 1
ATOM 1587 C C . PRO A 1 188 ? 5.106 -6.750 -13.529 1.00 90.00 188 PRO A C 1
ATOM 1589 O O . PRO A 1 188 ? 5.743 -5.699 -13.625 1.00 90.00 188 PRO A O 1
ATOM 1592 N N . GLN A 1 189 ? 3.864 -6.881 -14.018 1.00 88.62 189 GLN A N 1
ATOM 1593 C CA . GLN A 1 189 ? 3.234 -5.854 -14.851 1.00 88.62 189 GLN A CA 1
ATOM 1594 C C . GLN A 1 189 ? 3.063 -4.505 -14.137 1.00 88.62 189 GLN A C 1
ATOM 1596 O O . GLN A 1 189 ? 3.135 -3.470 -14.787 1.00 88.62 189 GLN A O 1
ATOM 1601 N N . TYR A 1 190 ? 2.928 -4.472 -12.804 1.00 88.12 190 TYR A N 1
ATOM 1602 C CA . TYR A 1 190 ? 2.874 -3.207 -12.054 1.00 88.12 190 TYR A CA 1
ATOM 1603 C C . TYR A 1 190 ? 4.174 -2.412 -12.186 1.00 88.12 190 TYR A C 1
ATOM 1605 O O . TYR A 1 190 ? 4.165 -1.187 -12.305 1.00 88.12 190 TYR A O 1
ATOM 1613 N N . ARG A 1 191 ? 5.317 -3.104 -12.169 1.00 83.31 191 ARG A N 1
ATOM 1614 C CA . ARG A 1 191 ? 6.620 -2.464 -12.359 1.00 83.31 191 ARG A CA 1
ATOM 1615 C C . ARG A 1 191 ? 6.802 -2.022 -13.806 1.00 83.31 191 ARG A C 1
ATOM 1617 O O . ARG A 1 191 ? 7.361 -0.956 -14.036 1.00 83.31 191 ARG A O 1
ATOM 1624 N N . GLU A 1 192 ? 6.375 -2.843 -14.759 1.00 83.31 192 GLU A N 1
ATOM 1625 C CA . GLU A 1 192 ? 6.484 -2.533 -16.187 1.00 83.31 192 GLU A CA 1
ATOM 1626 C C . GLU A 1 192 ? 5.629 -1.320 -16.571 1.00 83.31 192 GLU A C 1
ATOM 1628 O O . GLU A 1 192 ? 6.107 -0.460 -17.308 1.00 83.31 192 GLU A O 1
ATOM 1633 N N . GLU A 1 193 ? 4.427 -1.205 -16.004 1.00 81.56 193 GLU A N 1
ATOM 1634 C CA . GLU A 1 193 ? 3.498 -0.105 -16.276 1.00 81.56 193 GLU A CA 1
ATOM 1635 C C . GLU A 1 193 ? 3.869 1.182 -15.517 1.00 81.56 193 GLU A C 1
ATOM 1637 O O . GLU A 1 193 ? 3.869 2.273 -16.086 1.00 81.56 193 GLU A O 1
ATOM 1642 N N . PHE A 1 194 ? 4.209 1.086 -14.225 1.00 84.19 194 PHE A N 1
ATOM 1643 C CA . PHE A 1 194 ? 4.334 2.263 -13.346 1.00 84.19 194 PHE A CA 1
ATOM 1644 C C . PHE A 1 194 ? 5.783 2.638 -12.994 1.00 84.19 194 PHE A C 1
ATOM 1646 O O . PHE A 1 194 ? 6.048 3.704 -12.426 1.00 84.19 194 PHE A O 1
ATOM 1653 N N . GLY A 1 195 ? 6.747 1.770 -13.305 1.00 74.81 195 GLY A N 1
ATOM 1654 C CA . GLY A 1 195 ? 8.178 1.976 -13.084 1.00 74.81 195 GLY A CA 1
ATOM 1655 C C . GLY A 1 195 ? 8.630 1.812 -11.630 1.00 74.81 195 GLY A C 1
ATOM 1656 O O . GLY A 1 195 ? 9.415 0.910 -11.330 1.00 74.81 195 GLY A O 1
ATOM 1657 N N . HIS A 1 196 ? 8.190 2.704 -10.732 1.00 72.69 196 HIS A N 1
ATOM 1658 C CA . HIS A 1 196 ? 8.815 2.865 -9.406 1.00 72.69 196 HIS A CA 1
ATOM 1659 C C . HIS A 1 196 ? 7.846 2.942 -8.226 1.00 72.69 196 HIS A C 1
ATOM 1661 O O . HIS A 1 196 ? 8.113 2.347 -7.187 1.00 72.69 196 HIS A O 1
ATOM 1667 N N . TYR A 1 197 ? 6.746 3.684 -8.337 1.00 83.69 197 TYR A N 1
ATOM 1668 C CA . TYR A 1 197 ? 5.830 3.870 -7.215 1.00 83.69 197 TYR A CA 1
ATOM 1669 C C . TYR A 1 197 ? 4.409 4.066 -7.718 1.00 83.69 197 TYR A C 1
ATOM 1671 O O . TYR A 1 197 ? 4.165 4.857 -8.629 1.00 83.69 197 TYR A O 1
ATOM 1679 N N . VAL A 1 198 ? 3.492 3.353 -7.083 1.00 90.62 198 VAL A N 1
ATOM 1680 C CA . VAL A 1 198 ? 2.055 3.417 -7.300 1.00 90.62 198 VAL A CA 1
ATOM 1681 C C . VAL A 1 198 ? 1.397 3.379 -5.925 1.00 90.62 198 VAL A C 1
ATOM 1683 O O . VAL A 1 198 ? 1.905 2.715 -5.025 1.00 90.62 198 VAL A O 1
ATOM 1686 N N . ARG A 1 199 ? 0.309 4.124 -5.751 1.00 91.12 199 ARG A N 1
ATOM 1687 C CA . ARG A 1 199 ? -0.468 4.188 -4.508 1.00 91.12 199 ARG A CA 1
ATOM 1688 C C . ARG A 1 199 ? -1.907 3.771 -4.780 1.00 91.12 199 ARG A C 1
ATOM 1690 O O . ARG A 1 199 ? -2.454 4.192 -5.797 1.00 91.12 199 ARG A O 1
ATOM 1697 N N . ALA A 1 200 ? -2.548 3.040 -3.873 1.00 91.00 200 ALA A N 1
ATOM 1698 C CA . ALA A 1 200 ? -3.983 2.799 -3.962 1.00 91.00 200 ALA A CA 1
ATOM 1699 C C . ALA A 1 200 ? -4.791 4.005 -3.431 1.00 91.00 200 ALA A C 1
ATOM 1701 O O . ALA A 1 200 ? -4.466 4.639 -2.422 1.00 91.00 200 ALA A O 1
ATOM 1702 N N . ASP A 1 201 ? -5.854 4.377 -4.141 1.00 90.31 201 ASP A N 1
ATOM 1703 C CA . ASP A 1 201 ? -6.894 5.294 -3.674 1.00 90.31 201 ASP A CA 1
ATOM 1704 C C . ASP A 1 201 ? -8.184 4.491 -3.484 1.00 90.31 201 ASP A C 1
ATOM 1706 O O . ASP A 1 201 ? -9.013 4.393 -4.387 1.00 90.31 201 ASP A O 1
ATOM 1710 N N . HIS A 1 202 ? -8.338 3.898 -2.297 1.00 85.75 202 HIS A N 1
ATOM 1711 C CA . HIS A 1 202 ? -9.468 3.024 -1.961 1.00 85.75 202 HIS A CA 1
ATOM 1712 C C . HIS A 1 202 ? -10.831 3.723 -2.009 1.00 85.75 202 HIS A C 1
ATOM 1714 O O . HIS A 1 202 ? -11.845 3.066 -2.205 1.00 85.75 202 HIS A O 1
ATOM 1720 N N . LEU A 1 203 ? -10.888 5.054 -1.864 1.00 83.25 203 LEU A N 1
ATOM 1721 C CA . LEU A 1 203 ? -12.158 5.783 -1.979 1.00 83.25 203 LEU A CA 1
ATOM 1722 C C . LEU A 1 203 ? -12.663 5.827 -3.423 1.00 83.25 203 LEU A C 1
ATOM 1724 O O . LEU A 1 203 ? -13.868 5.931 -3.654 1.00 83.25 203 LEU A O 1
ATOM 1728 N N . LYS A 1 204 ? -11.741 5.804 -4.387 1.00 88.75 204 LYS A N 1
ATOM 1729 C CA . LYS A 1 204 ? -12.040 5.835 -5.821 1.00 88.75 204 LYS A CA 1
ATOM 1730 C C . LYS A 1 204 ? -11.873 4.482 -6.507 1.00 88.75 204 LYS A C 1
ATOM 1732 O O . LYS A 1 204 ? -12.266 4.377 -7.667 1.00 88.75 204 LYS A O 1
ATOM 1737 N N . GLU A 1 205 ? -11.274 3.510 -5.822 1.00 92.25 205 GLU A N 1
ATOM 1738 C CA . GLU A 1 205 ? -10.856 2.217 -6.375 1.00 92.25 205 GLU A CA 1
ATOM 1739 C C . GLU A 1 205 ? -9.968 2.406 -7.618 1.00 92.25 205 GLU A C 1
ATOM 1741 O O . GLU A 1 205 ? -10.207 1.854 -8.695 1.00 92.25 205 GLU A O 1
ATOM 1746 N N . VAL A 1 206 ? -8.961 3.280 -7.487 1.00 95.38 206 VAL A N 1
ATOM 1747 C CA . VAL A 1 206 ? -7.971 3.532 -8.542 1.00 95.38 206 VAL A CA 1
ATOM 1748 C C . VAL A 1 206 ? -6.554 3.474 -8.003 1.00 95.38 206 VAL A C 1
ATOM 1750 O O . VAL A 1 206 ? -6.273 3.869 -6.873 1.00 95.38 206 VAL A O 1
ATOM 1753 N N . LEU A 1 207 ? -5.637 3.042 -8.855 1.00 95.56 207 LEU A N 1
ATOM 1754 C CA . LEU A 1 207 ? -4.209 3.189 -8.646 1.00 95.56 207 LEU A CA 1
ATOM 1755 C C . LEU A 1 207 ? -3.762 4.567 -9.117 1.00 95.56 207 LEU A C 1
ATOM 1757 O O . LEU A 1 207 ? -4.117 5.008 -10.208 1.00 95.56 207 LEU A O 1
ATOM 1761 N N . VAL A 1 208 ? -2.966 5.241 -8.300 1.00 94.62 208 VAL A N 1
ATOM 1762 C CA . VAL A 1 208 ? -2.454 6.583 -8.551 1.00 94.62 208 VAL A CA 1
ATOM 1763 C C . VAL A 1 208 ? -0.950 6.520 -8.764 1.00 94.62 208 VAL A C 1
ATOM 1765 O O . VAL A 1 208 ? -0.208 6.050 -7.900 1.00 94.62 208 VAL A O 1
ATOM 1768 N N . VAL A 1 209 ? -0.500 7.054 -9.895 1.00 93.25 209 VAL A N 1
ATOM 1769 C CA . VAL A 1 209 ? 0.919 7.232 -10.207 1.00 93.25 209 VAL A CA 1
ATOM 1770 C C . VAL A 1 209 ? 1.185 8.709 -10.401 1.00 93.25 209 VAL A C 1
ATOM 1772 O O . VAL A 1 209 ? 0.562 9.357 -11.237 1.00 93.25 209 VAL A O 1
ATOM 1775 N N . GLU A 1 210 ? 2.131 9.242 -9.641 1.00 90.50 210 GLU A N 1
ATOM 1776 C CA . GLU A 1 210 ? 2.550 10.635 -9.743 1.00 90.50 210 GLU A CA 1
ATOM 1777 C C . GLU A 1 210 ? 3.991 10.693 -10.235 1.00 90.50 210 GLU A C 1
ATOM 1779 O O . GLU A 1 210 ? 4.853 9.924 -9.798 1.00 90.50 210 GLU A O 1
ATOM 1784 N N . THR A 1 211 ? 4.291 11.627 -11.127 1.00 87.19 211 THR A N 1
ATOM 1785 C CA . THR A 1 211 ? 5.640 11.903 -11.624 1.00 87.19 211 THR A CA 1
ATOM 1786 C C . THR A 1 211 ? 5.947 13.372 -11.419 1.00 87.19 211 THR A C 1
ATOM 1788 O O . THR A 1 211 ? 5.138 14.213 -11.792 1.00 87.19 211 THR A O 1
ATOM 1791 N N . ALA A 1 212 ? 7.129 13.679 -10.901 1.00 85.94 212 ALA A N 1
ATOM 1792 C CA . ALA A 1 212 ? 7.623 15.045 -10.825 1.00 85.94 212 ALA A CA 1
ATOM 1793 C C . ALA A 1 212 ? 9.078 15.066 -11.288 1.00 85.94 212 ALA A C 1
ATOM 1795 O O . ALA A 1 212 ? 9.894 14.253 -10.841 1.00 85.94 212 ALA A O 1
ATOM 1796 N N . ASP A 1 213 ? 9.418 15.992 -12.180 1.00 83.12 213 ASP A N 1
ATOM 1797 C CA . ASP A 1 213 ? 10.777 16.124 -12.710 1.00 83.12 213 ASP A CA 1
ATOM 1798 C C . ASP A 1 213 ? 11.669 17.045 -11.858 1.00 83.12 213 ASP A C 1
ATOM 1800 O O . ASP A 1 213 ? 12.829 17.295 -12.205 1.00 83.12 213 ASP A O 1
ATOM 1804 N N . GLY A 1 214 ? 11.148 17.555 -10.739 1.00 81.00 214 GLY A N 1
ATOM 1805 C CA . GLY A 1 214 ? 11.843 18.473 -9.836 1.00 81.00 214 GLY A CA 1
ATOM 1806 C C . GLY A 1 214 ? 12.187 19.832 -10.454 1.00 81.00 214 GLY A C 1
ATOM 1807 O O . GLY A 1 214 ? 13.023 20.541 -9.900 1.00 81.00 214 GLY A O 1
ATOM 1808 N N . ARG A 1 215 ? 11.598 20.175 -11.604 1.00 84.88 215 ARG A N 1
ATOM 1809 C CA . ARG A 1 215 ? 11.694 21.483 -12.268 1.00 84.88 215 ARG A CA 1
ATOM 1810 C C . ARG A 1 215 ? 10.338 22.183 -12.358 1.00 84.88 215 ARG A C 1
ATOM 1812 O O . ARG A 1 215 ? 10.246 23.231 -12.971 1.00 84.88 215 ARG A O 1
ATOM 1819 N N . GLY A 1 216 ? 9.315 21.636 -11.704 1.00 83.31 216 GLY A N 1
ATOM 1820 C CA . GLY A 1 216 ? 7.955 22.167 -11.734 1.00 83.31 216 GLY A CA 1
ATOM 1821 C C . GLY A 1 216 ? 7.058 21.507 -12.778 1.00 83.31 216 GLY A C 1
ATOM 1822 O O . GLY A 1 216 ? 5.936 21.966 -12.945 1.00 83.31 216 GLY A O 1
ATOM 1823 N N . ASN A 1 217 ? 7.514 20.441 -13.452 1.00 90.25 217 ASN A N 1
ATOM 1824 C CA . ASN A 1 217 ? 6.636 19.613 -14.273 1.00 90.25 217 ASN A CA 1
ATOM 1825 C C . ASN A 1 217 ? 6.150 18.412 -13.459 1.00 90.25 217 ASN A C 1
ATOM 1827 O O . ASN A 1 217 ? 6.950 17.603 -12.969 1.00 90.25 217 ASN A O 1
ATOM 1831 N N . GLU A 1 218 ? 4.834 18.297 -13.343 1.00 93.19 218 GLU A N 1
ATOM 1832 C CA . GLU A 1 218 ? 4.154 17.273 -12.563 1.00 93.19 218 GLU A CA 1
ATOM 1833 C C . GLU A 1 218 ? 3.098 16.585 -13.421 1.00 93.19 218 GLU A C 1
ATOM 1835 O O . GLU A 1 218 ? 2.460 17.202 -14.273 1.00 93.19 218 GLU A O 1
ATOM 1840 N N . SER A 1 219 ? 2.912 15.285 -13.220 1.00 93.56 219 SER A N 1
ATOM 1841 C CA . SER A 1 219 ? 1.781 14.578 -13.806 1.00 93.56 219 SER A CA 1
ATOM 1842 C C . SER A 1 219 ? 1.254 13.503 -12.875 1.00 93.56 219 SER A C 1
ATOM 1844 O O . SER A 1 219 ? 1.989 12.962 -12.048 1.00 93.56 219 SER A O 1
ATOM 1846 N N . LYS A 1 220 ? -0.038 13.228 -13.002 1.00 94.75 220 LYS A N 1
ATOM 1847 C CA . LYS A 1 220 ? -0.787 12.271 -12.208 1.00 94.75 220 LYS A CA 1
ATOM 1848 C C . LYS A 1 220 ? -1.643 11.419 -13.135 1.00 94.75 220 LYS A C 1
ATOM 1850 O O . LYS A 1 220 ? -2.400 11.942 -13.949 1.00 94.75 220 LYS A O 1
ATOM 1855 N N . TYR A 1 221 ? -1.554 10.112 -12.956 1.00 95.88 221 TYR A N 1
ATOM 1856 C CA . TYR A 1 221 ? -2.335 9.112 -13.669 1.00 95.88 221 TYR A CA 1
ATOM 1857 C C . TYR A 1 221 ? -3.193 8.362 -12.654 1.00 95.88 221 TYR A C 1
ATOM 1859 O O . TYR A 1 221 ? -2.694 7.975 -11.597 1.00 95.88 221 TYR A O 1
ATOM 1867 N N . GLU A 1 222 ? -4.471 8.168 -12.962 1.00 96.94 222 GLU A N 1
ATOM 1868 C CA . GLU A 1 222 ? -5.382 7.320 -12.192 1.00 96.94 222 GLU A CA 1
ATOM 1869 C C . GLU A 1 222 ? -5.808 6.139 -13.079 1.00 96.94 222 GLU A C 1
ATOM 1871 O O . GLU A 1 222 ? -6.329 6.351 -14.179 1.00 96.94 222 GLU A O 1
ATOM 1876 N N . TYR A 1 223 ? -5.586 4.908 -12.612 1.00 97.12 223 TYR A N 1
ATOM 1877 C CA . TYR A 1 223 ? -5.899 3.665 -13.323 1.00 97.12 223 TYR A CA 1
ATOM 1878 C C . TYR A 1 223 ? -6.943 2.847 -12.567 1.00 97.12 223 TYR A C 1
ATOM 1880 O O . TYR A 1 223 ? -6.800 2.619 -11.370 1.00 97.12 223 TYR A O 1
ATOM 1888 N N . LYS A 1 224 ? -7.956 2.339 -13.268 1.00 96.44 224 LYS A N 1
ATOM 1889 C CA . LYS A 1 224 ? -8.805 1.258 -12.756 1.00 96.44 224 LYS A CA 1
ATOM 1890 C C . LYS A 1 224 ? -8.139 -0.089 -12.987 1.00 96.44 224 LYS A C 1
ATOM 1892 O O . LYS A 1 224 ? -7.565 -0.304 -14.054 1.00 96.44 224 LYS A O 1
ATOM 1897 N N . VAL A 1 225 ? -8.283 -0.988 -12.020 1.00 94.62 225 VAL A N 1
ATOM 1898 C CA . VAL A 1 225 ? -7.885 -2.393 -12.143 1.00 94.62 225 VAL A CA 1
ATOM 1899 C C . VAL A 1 225 ? -9.135 -3.209 -12.445 1.00 94.62 225 VAL A C 1
ATOM 1901 O O . VAL A 1 225 ? -10.111 -3.136 -11.703 1.00 94.62 225 VAL A O 1
ATOM 1904 N N . ILE A 1 226 ? -9.148 -3.929 -13.565 1.00 92.00 226 ILE A N 1
ATOM 1905 C CA . ILE A 1 226 ? -10.244 -4.838 -13.928 1.00 92.00 226 ILE A CA 1
ATOM 1906 C C . ILE A 1 226 ? -9.617 -6.105 -14.495 1.00 92.00 226 ILE A C 1
ATOM 1908 O O . ILE A 1 226 ? -8.868 -6.020 -15.469 1.00 92.00 226 ILE A O 1
ATOM 1912 N N . ASP A 1 227 ? -9.920 -7.258 -13.896 1.00 87.88 227 ASP A N 1
ATOM 1913 C CA . ASP A 1 227 ? -9.359 -8.561 -14.281 1.00 87.88 227 ASP A CA 1
ATOM 1914 C C . ASP A 1 227 ? -7.826 -8.499 -14.450 1.00 87.88 227 ASP A C 1
ATOM 1916 O O . ASP A 1 227 ? -7.296 -8.844 -15.505 1.00 87.88 227 ASP A O 1
ATOM 1920 N N . ASP A 1 228 ? -7.126 -7.953 -13.448 1.00 85.12 228 ASP A N 1
ATOM 1921 C CA . ASP A 1 228 ? -5.665 -7.749 -13.412 1.00 85.12 228 ASP A CA 1
ATOM 1922 C C . ASP A 1 228 ? -5.075 -6.829 -14.504 1.00 85.12 228 ASP A C 1
ATOM 1924 O O . ASP A 1 228 ? -3.853 -6.725 -14.642 1.00 85.12 228 ASP A O 1
ATOM 1928 N N . ASN A 1 229 ? -5.919 -6.123 -15.265 1.00 91.44 229 ASN A N 1
ATOM 1929 C CA . ASN A 1 229 ? -5.502 -5.155 -16.281 1.00 91.44 229 ASN A CA 1
ATOM 1930 C C . ASN A 1 229 ? -5.678 -3.711 -15.795 1.00 91.44 229 ASN A C 1
ATOM 1932 O O . ASN A 1 229 ? -6.659 -3.383 -15.123 1.00 91.44 229 ASN A O 1
ATOM 1936 N N . PHE A 1 230 ? -4.757 -2.834 -16.202 1.00 95.00 230 PHE A N 1
ATOM 1937 C CA . PHE A 1 230 ? -4.782 -1.411 -15.868 1.00 95.00 230 PHE A CA 1
ATOM 1938 C C . PHE A 1 230 ? -5.424 -0.592 -16.979 1.00 95.00 230 PHE A C 1
ATOM 1940 O O . PHE A 1 230 ? -5.000 -0.629 -18.133 1.00 95.00 230 PHE A O 1
ATOM 1947 N N . TYR A 1 231 ? -6.414 0.211 -16.612 1.00 96.69 231 TYR A N 1
ATOM 1948 C CA . TYR A 1 231 ? -7.093 1.107 -17.533 1.00 96.69 231 TYR A CA 1
ATOM 1949 C C . TYR A 1 231 ? -6.978 2.534 -17.034 1.00 96.69 231 TYR A C 1
ATOM 1951 O O . TYR A 1 231 ? -7.550 2.879 -16.001 1.00 96.69 231 TYR A O 1
ATOM 1959 N N . LEU A 1 232 ? -6.273 3.382 -17.780 1.00 97.12 232 LEU A N 1
ATOM 1960 C CA . LEU A 1 232 ? -6.216 4.813 -17.499 1.00 97.12 232 LEU A CA 1
ATOM 1961 C C . LEU A 1 232 ? -7.642 5.379 -17.502 1.00 97.12 232 LEU A C 1
ATOM 1963 O O . LEU A 1 232 ? -8.376 5.189 -18.473 1.00 97.12 232 LEU A O 1
ATOM 1967 N N . VAL A 1 233 ? -8.030 6.053 -16.422 1.00 97.69 233 VAL A N 1
ATOM 1968 C CA . VAL A 1 233 ? -9.331 6.732 -16.278 1.00 97.69 233 VAL A CA 1
ATOM 1969 C C . VAL A 1 233 ? -9.183 8.238 -16.109 1.00 97.69 233 VAL A C 1
ATOM 1971 O O . VAL A 1 233 ? -10.094 8.992 -16.456 1.00 97.69 233 VAL A O 1
ATOM 1974 N N . ARG A 1 234 ? -8.020 8.702 -15.645 1.00 97.50 234 ARG A N 1
ATOM 1975 C CA . ARG A 1 234 ? -7.714 10.128 -15.547 1.00 97.50 234 ARG A CA 1
ATOM 1976 C C . ARG A 1 234 ? -6.229 10.384 -15.733 1.00 97.50 234 ARG A C 1
ATOM 1978 O O . ARG A 1 234 ? -5.399 9.669 -15.184 1.00 97.50 234 ARG A O 1
ATOM 1985 N N . TYR A 1 235 ? -5.922 11.442 -16.462 1.00 97.19 235 TYR A N 1
ATOM 1986 C CA . TYR A 1 235 ? -4.599 12.032 -16.557 1.00 97.19 235 TYR A CA 1
ATOM 1987 C C . TYR A 1 235 ? -4.702 13.509 -16.200 1.00 97.19 235 TYR A C 1
ATOM 1989 O O . TYR A 1 235 ? -5.619 14.198 -16.643 1.00 97.19 235 TYR A O 1
ATOM 1997 N N . TRP A 1 236 ? -3.759 13.982 -15.405 1.00 96.81 236 TRP A N 1
ATOM 1998 C CA . TRP A 1 236 ? -3.560 15.392 -15.130 1.00 96.81 236 TRP A CA 1
ATOM 1999 C C . TRP A 1 236 ? -2.078 15.712 -15.258 1.00 96.81 236 TRP A C 1
ATOM 2001 O O . TRP A 1 236 ? -1.239 14.923 -14.823 1.00 96.81 236 TRP A O 1
ATOM 2011 N N . SER A 1 237 ? -1.744 16.867 -15.813 1.00 96.00 237 SER A N 1
ATOM 2012 C CA . SER A 1 237 ? -0.388 17.395 -15.761 1.00 96.00 237 SER A CA 1
ATOM 2013 C C . SER A 1 237 ? -0.366 18.900 -15.588 1.00 96.00 237 SER A C 1
ATOM 2015 O O . SER A 1 237 ? -1.336 19.603 -15.878 1.00 96.00 237 SER A O 1
ATOM 2017 N N . GLN A 1 238 ? 0.765 19.383 -15.091 1.00 95.00 238 GLN A N 1
ATOM 2018 C CA . GLN A 1 238 ? 1.088 20.792 -14.997 1.00 95.00 238 GLN A CA 1
ATOM 2019 C C . GLN A 1 238 ? 2.547 21.006 -15.389 1.00 95.00 238 GLN A C 1
ATOM 2021 O O . GLN A 1 238 ? 3.420 20.218 -15.017 1.00 95.00 238 GLN A O 1
ATOM 2026 N N . THR A 1 239 ? 2.808 22.071 -16.141 1.00 93.56 239 THR A N 1
ATOM 2027 C CA . THR A 1 239 ? 4.159 22.487 -16.519 1.00 93.56 239 THR A CA 1
ATOM 2028 C C . THR A 1 239 ? 4.696 23.562 -15.582 1.00 93.56 239 THR A C 1
ATOM 2030 O O . THR A 1 239 ? 3.942 24.278 -14.919 1.00 93.56 239 THR A O 1
ATOM 2033 N N . GLU A 1 240 ? 6.015 23.756 -15.604 1.00 92.44 240 GLU A N 1
ATOM 2034 C CA . GLU A 1 240 ? 6.684 24.832 -14.861 1.00 92.44 240 GLU A CA 1
ATOM 2035 C C . GLU A 1 240 ? 6.189 26.244 -15.244 1.00 92.44 240 GLU A C 1
ATOM 2037 O O . GLU A 1 240 ? 6.334 27.189 -14.468 1.00 92.44 240 GLU A O 1
ATOM 2042 N N . PHE A 1 241 ? 5.570 26.389 -16.422 1.00 91.31 241 PHE A N 1
ATOM 2043 C CA . PHE A 1 241 ? 5.008 27.645 -16.927 1.00 91.31 241 PHE A CA 1
ATOM 2044 C C . PHE A 1 241 ? 3.549 27.873 -16.510 1.00 91.31 241 PHE A C 1
ATOM 2046 O O . PHE A 1 241 ? 2.981 28.921 -16.817 1.00 91.31 241 PHE A O 1
ATOM 2053 N N . GLY A 1 242 ? 2.954 26.927 -15.779 1.00 86.94 242 GLY A N 1
ATOM 2054 C CA . GLY A 1 242 ? 1.581 27.009 -15.292 1.00 86.94 242 GLY A CA 1
ATOM 2055 C C . GLY A 1 242 ? 0.527 26.505 -16.276 1.00 86.94 242 GLY A C 1
ATOM 2056 O O . GLY A 1 242 ? -0.658 26.582 -15.949 1.00 86.94 242 GLY A O 1
ATOM 2057 N N . ASP A 1 243 ? 0.929 25.964 -17.430 1.00 93.12 243 ASP A N 1
ATOM 2058 C CA . ASP A 1 243 ? 0.007 25.245 -18.311 1.00 93.12 243 ASP A CA 1
ATOM 2059 C C . ASP A 1 243 ? -0.430 23.959 -17.615 1.00 93.12 243 ASP A C 1
ATOM 2061 O O . ASP A 1 243 ? 0.397 23.259 -17.028 1.00 93.12 243 ASP A O 1
ATOM 2065 N N . SER A 1 244 ? -1.718 23.641 -17.675 1.00 94.19 244 SER A N 1
ATOM 2066 C CA . SER A 1 244 ? -2.249 22.388 -17.155 1.00 94.19 244 SER A CA 1
ATOM 2067 C C . SER A 1 244 ? -3.127 21.707 -18.186 1.00 94.19 244 SER A C 1
ATOM 2069 O O . SER A 1 244 ? -3.754 22.358 -19.020 1.00 94.19 244 SER A O 1
ATOM 2071 N N . GLU A 1 245 ? -3.140 20.384 -18.126 1.00 95.94 245 GLU A N 1
ATOM 2072 C CA . GLU A 1 245 ? -3.989 19.545 -18.956 1.00 95.94 245 GLU A CA 1
ATOM 2073 C C . GLU A 1 245 ? -4.693 18.532 -18.063 1.00 95.94 245 GLU A C 1
ATOM 2075 O O . GLU A 1 245 ? -4.083 17.927 -17.178 1.00 95.94 245 GLU A O 1
ATOM 2080 N N . GLU A 1 246 ? -5.985 18.327 -18.303 1.00 96.88 246 GLU A N 1
ATOM 2081 C CA . GLU A 1 246 ? -6.739 17.254 -17.671 1.00 96.88 246 GLU A CA 1
ATOM 2082 C C . GLU A 1 246 ? -7.513 16.448 -18.714 1.00 96.88 246 GLU A C 1
ATOM 2084 O O . GLU A 1 246 ? -8.384 16.971 -19.410 1.00 96.88 246 GLU A O 1
ATOM 2089 N N . ILE A 1 247 ? -7.242 15.143 -18.779 1.00 97.94 247 ILE A N 1
ATOM 2090 C CA . ILE A 1 247 ? -7.919 14.207 -19.676 1.00 97.94 247 ILE A CA 1
ATOM 2091 C C . ILE A 1 247 ? -8.650 13.155 -18.845 1.00 97.94 247 ILE A C 1
ATOM 2093 O O . ILE A 1 247 ? -8.085 12.545 -17.937 1.00 97.94 247 ILE A O 1
ATOM 2097 N N . SER A 1 248 ? -9.920 12.922 -19.160 1.00 97.56 248 SER A N 1
ATOM 2098 C CA . SER A 1 248 ? -10.719 11.840 -18.581 1.00 97.56 248 SER A CA 1
ATOM 2099 C C . SER A 1 248 ? -10.969 10.757 -19.619 1.00 97.56 248 SER A C 1
ATOM 2101 O O . SER A 1 248 ? -11.218 11.054 -20.791 1.00 97.56 248 SER A O 1
ATOM 2103 N N . TYR A 1 249 ? -10.962 9.507 -19.170 1.00 98.12 249 TYR A N 1
ATOM 2104 C CA . TYR A 1 249 ? -11.164 8.330 -20.004 1.00 98.12 249 TYR A CA 1
ATOM 2105 C C . TYR A 1 249 ? -12.274 7.446 -19.429 1.00 98.12 249 TYR A C 1
ATOM 2107 O O . TYR A 1 249 ? -12.514 7.420 -18.223 1.00 98.12 249 TYR A O 1
ATOM 2115 N N . GLU A 1 250 ? -12.927 6.685 -20.299 1.00 96.75 250 GLU A N 1
ATOM 2116 C CA . GLU A 1 250 ? -13.848 5.612 -19.933 1.00 96.75 250 GLU A CA 1
ATOM 2117 C C . GLU A 1 250 ? -13.330 4.275 -20.469 1.00 96.75 250 GLU A C 1
ATOM 2119 O O . GLU A 1 250 ? -12.767 4.217 -21.563 1.00 96.75 250 GLU A O 1
ATOM 2124 N N . VAL A 1 251 ? -13.543 3.191 -19.720 1.00 96.44 251 VAL A N 1
ATOM 2125 C CA . VAL A 1 251 ? -13.197 1.841 -20.175 1.00 96.44 251 VAL A CA 1
ATOM 2126 C C . VAL A 1 251 ? -14.301 1.312 -21.089 1.00 96.44 251 VAL A C 1
ATOM 2128 O O . VAL A 1 251 ? -15.421 1.078 -20.637 1.00 96.44 251 VAL A O 1
ATOM 2131 N N . ARG A 1 252 ? -13.996 1.114 -22.374 1.00 95.88 252 ARG A N 1
ATOM 2132 C CA . ARG A 1 252 ? -14.906 0.536 -23.375 1.00 95.88 252 ARG A CA 1
ATOM 2133 C C . ARG A 1 252 ? -14.185 -0.559 -24.146 1.00 95.88 252 ARG A C 1
ATOM 2135 O O . ARG A 1 252 ? -13.081 -0.333 -24.632 1.00 95.88 252 ARG A O 1
ATOM 2142 N N . ASP A 1 253 ? -14.801 -1.735 -24.242 1.00 93.56 253 ASP A N 1
ATOM 2143 C CA . ASP A 1 253 ? -14.270 -2.893 -24.978 1.00 93.56 253 ASP A CA 1
ATOM 2144 C C . ASP A 1 253 ? -12.804 -3.224 -24.629 1.00 93.56 253 ASP A C 1
ATOM 2146 O O . ASP A 1 253 ? -11.975 -3.473 -25.507 1.00 93.56 253 ASP A O 1
ATOM 2150 N N . GLY A 1 254 ? -12.468 -3.175 -23.333 1.00 92.94 254 GLY A N 1
ATOM 2151 C CA . GLY A 1 254 ? -11.112 -3.446 -22.845 1.00 92.94 254 GLY A CA 1
ATOM 2152 C C . GLY A 1 254 ? -10.083 -2.381 -23.236 1.00 92.94 254 GLY A C 1
ATOM 2153 O O . GLY A 1 254 ? -8.913 -2.703 -23.428 1.00 92.94 254 GLY A O 1
ATOM 2154 N N . LYS A 1 255 ? -10.494 -1.117 -23.404 1.00 95.56 255 LYS A N 1
ATOM 2155 C CA . LYS A 1 255 ? -9.595 0.007 -23.707 1.00 95.56 255 LYS A CA 1
ATOM 2156 C C . LYS A 1 255 ? -10.007 1.273 -22.972 1.00 95.56 255 LYS A C 1
ATOM 2158 O O . LYS A 1 255 ? -11.195 1.535 -22.808 1.00 95.56 255 LYS A O 1
ATOM 2163 N N . SER A 1 256 ? -9.029 2.103 -22.625 1.00 96.75 256 SER A N 1
ATOM 2164 C CA . SER A 1 256 ? -9.259 3.485 -22.195 1.00 96.75 256 SER A CA 1
ATOM 2165 C C . SER A 1 256 ? -9.580 4.370 -23.401 1.00 96.75 256 SER A C 1
ATOM 2167 O O . SER A 1 256 ? -8.751 4.536 -24.294 1.00 96.75 256 SER A O 1
ATOM 2169 N N . VAL A 1 257 ? -10.783 4.941 -23.437 1.00 97.56 257 VAL A N 1
ATOM 2170 C CA . VAL A 1 257 ? -11.251 5.846 -24.495 1.00 97.56 257 VAL A CA 1
ATOM 2171 C C . VAL A 1 257 ? -11.398 7.248 -23.918 1.00 97.56 257 VAL A C 1
ATOM 2173 O O . VAL A 1 257 ? -12.129 7.435 -22.950 1.00 97.56 257 VAL A O 1
ATOM 2176 N N . GLU A 1 258 ? -10.709 8.231 -24.502 1.00 97.81 258 GLU A N 1
ATOM 2177 C CA . GLU A 1 258 ? -10.818 9.639 -24.095 1.00 97.81 258 GLU A CA 1
ATOM 2178 C C . GLU A 1 258 ? -12.267 10.129 -24.246 1.00 97.81 258 GLU A C 1
ATOM 2180 O O . GLU A 1 258 ? -12.888 9.959 -25.297 1.00 97.81 258 GLU A O 1
ATOM 2185 N N . ILE A 1 259 ? -12.804 10.740 -23.187 1.00 97.31 259 ILE A N 1
ATOM 2186 C CA . ILE A 1 259 ? -14.169 11.292 -23.161 1.00 97.31 259 ILE A CA 1
ATOM 2187 C C . ILE A 1 259 ? -14.196 12.807 -22.964 1.00 97.31 259 ILE A C 1
ATOM 2189 O O . ILE A 1 259 ? -15.196 13.448 -23.286 1.00 97.31 259 ILE A O 1
ATOM 2193 N N . ASN A 1 260 ? -13.128 13.389 -22.418 1.00 95.94 260 ASN A N 1
ATOM 2194 C CA . ASN A 1 260 ? -13.035 14.818 -22.153 1.00 95.94 260 ASN A CA 1
ATOM 2195 C C . ASN A 1 260 ? -11.569 15.243 -22.012 1.00 95.94 260 ASN A C 1
ATOM 2197 O O . ASN A 1 260 ? -10.789 14.522 -21.393 1.00 95.94 260 ASN A O 1
ATOM 2201 N N . ARG A 1 261 ? -11.248 16.442 -22.505 1.00 96.06 261 ARG A N 1
ATOM 2202 C CA . ARG A 1 261 ? -9.955 17.116 -22.346 1.00 96.06 261 ARG A CA 1
ATOM 2203 C C . ARG A 1 261 ? -10.195 18.581 -21.998 1.00 96.06 261 ARG A C 1
ATOM 2205 O O . ARG A 1 261 ? -11.066 19.213 -22.601 1.00 96.06 261 ARG A O 1
ATOM 2212 N N . ARG A 1 262 ? -9.470 19.090 -21.008 1.00 90.38 262 ARG A N 1
ATOM 2213 C CA . ARG A 1 262 ? -9.526 20.479 -20.544 1.00 90.38 262 ARG A CA 1
ATOM 2214 C C . ARG A 1 262 ? -8.136 21.064 -20.432 1.00 90.38 262 ARG A C 1
ATOM 2216 O O . ARG A 1 262 ? -7.231 20.297 -20.036 1.00 90.38 262 ARG A O 1
#